Protein AF-A0A926DLJ1-F1 (afdb_monomer)

Radius of gyration: 19.49 Å; Cα contacts (8 Å, |Δi|>4): 473; chains: 1; bounding box: 45×48×68 Å

Nearest PDB structures (foldseek):
  3g3q-assembly1_A  TM=7.202E-01  e=2.668E-13  Saccharomyces cerevisiae
  8i6v-assembly1_D  TM=7.557E-01  e=2.044E-12  Saccharomyces cerevisiae S288C
  3g3u-assembly2_B  TM=6.841E-01  e=5.565E-13  Saccharomyces cerevisiae
  7ytj-assembly1_E  TM=7.335E-01  e=2.562E-12  Saccharomyces cerevisiae
  3g3t-assembly1_A  TM=6.257E-01  e=5.889E-13  Saccharomyces cerevisiae

pLDDT: mean 90.52, std 12.05, range [39.59, 98.12]

InterPro domains:
  IPR018966 VTC domain [PF09359] (7-227)
  IPR033469 CYTH-like domain superfamily [SSF55154] (10-234)
  IPR042267 VTC domain superfamily [G3DSA:3.20.100.30] (2-236)

Mean predicted aligned error: 5.97 Å

Solvent-accessible surface area (backbone atoms only — not comparable to full-atom values): 13745 Å² total; per-residue (Å²): 132,81,88,38,72,52,67,30,40,74,47,31,32,81,31,48,60,70,56,42,54,58,51,49,58,58,45,56,76,68,31,39,62,36,95,72,13,62,91,82,34,70,35,49,37,31,32,38,34,45,27,37,93,85,40,54,46,58,54,50,52,69,72,62,55,59,64,45,60,46,46,34,40,37,35,78,33,71,41,54,56,79,37,76,25,35,49,30,44,41,40,35,48,80,72,40,32,40,39,39,37,27,43,39,35,39,49,58,50,53,50,27,54,70,68,54,52,82,69,82,86,49,95,68,42,44,68,69,49,48,53,54,49,48,51,53,44,71,75,37,74,52,42,82,56,35,29,43,23,30,33,34,35,38,32,29,35,76,86,78,55,50,44,33,43,32,42,35,31,63,40,19,32,35,73,63,83,77,49,60,68,42,80,76,74,53,50,69,68,55,65,76,60,45,32,42,37,38,46,30,22,66,69,79,80,57,66,73,57,54,50,53,32,58,78,68,68,60,59,81,47,93,83,47,78,70,50,50,47,53,52,53,62,73,70,49,78,76,78,75,77,80,75,80,80,86,70,90,132

Sequence (249 aa):
MAIEVFNRYEQKYLLTRETFLKVNEAVKQHMEPDAHSAGDVFYPICNIYYDTEDCALIRASVAKPAYKEKLRLRSYGRAKPDDLVYLEIKKKYRGLVNKRRTAIPLSCAAEFVQTGALPQVLPCMNRQVMGELSYFVRTHTLMPKAFVAYDRIAYFDRETHDLRISFDRNLRARSDRLSLTSADTGTPIIKSDVYVMEVKTRFAAPLWLTDLLADQGLYKQSFSKYGSFYLDALTAPAPAAQTDAKKTA

Organism: NCBI:txid2763657

Secondary structure (DSSP, 8-state):
----EEEEEEEEEEEEHHHHHHHHHHHHHHEEE-TTSGGG--EEEEEEEEE-TT-HHHHHHHT--SEEEEEEEEEESS--TTSEEEEEEEEEETTEEEEEEEEEEHHHHHHHHHH-PPPP--TTS-HHHHHHHHHHHHHS--EEEEEEEEEEEEEEETTTS--EEEEEEEEEEESSS--TTS----EESS-TTEEEEEEEESSPPPHHHHHHHHHTT-------HHHHHHHHHHHSPPPPP--------

Foldseek 3Di:
DDDFKDKWFKFKWKDFLVLCVVVVVLCVVFWAWPPQCPPNDWWKKKKWWKAAPVRVQLVVVLVPDQKGKTWMWMDGAQDDQQDWIKTKMWMHGNRMIIIGIFTDGNVQVVCCLQPLDQDDDDPRGDPVSSVVVSVVSVVGVIDGAKMWMWIKIKTAGPPPSQKIKMKTAPIFMDRPPRDSNDHSDHHGLDDRRMIMIMIIGRDDDDPSVVVSCVVSVIDTDDDDSVNSVVVVVVVDPDPDPPPPPPDDD

Structure (mmCIF, N/CA/C/O backbone):
data_AF-A0A926DLJ1-F1
#
_entry.id   AF-A0A926DLJ1-F1
#
loop_
_atom_site.group_PDB
_atom_site.id
_atom_site.type_symbol
_atom_site.label_atom_id
_atom_site.label_alt_id
_atom_site.label_comp_id
_atom_site.label_asym_id
_atom_site.label_entity_id
_atom_site.label_seq_id
_atom_site.pdbx_PDB_ins_code
_atom_site.Cartn_x
_atom_site.Cartn_y
_atom_site.Cartn_z
_atom_site.occupancy
_atom_site.B_iso_or_equiv
_atom_site.auth_seq_id
_atom_site.auth_comp_id
_atom_site.auth_asym_id
_atom_site.auth_atom_id
_atom_site.pdbx_PDB_model_num
ATOM 1 N N . MET A 1 1 ? 16.287 -0.740 11.249 1.00 44.00 1 MET A N 1
ATOM 2 C CA . MET A 1 1 ? 16.338 -1.340 9.892 1.00 44.00 1 MET A CA 1
ATOM 3 C C . MET A 1 1 ? 14.932 -1.460 9.321 1.00 44.00 1 MET A C 1
ATOM 5 O O . MET A 1 1 ? 14.009 -1.785 10.058 1.00 44.00 1 MET A O 1
ATOM 9 N N . ALA A 1 2 ? 14.741 -1.191 8.029 1.00 61.91 2 ALA A N 1
ATOM 10 C CA . ALA A 1 2 ? 13.443 -1.363 7.381 1.00 61.91 2 ALA A CA 1
ATOM 11 C C . ALA A 1 2 ? 13.086 -2.856 7.283 1.00 61.91 2 ALA A C 1
ATOM 13 O O . ALA A 1 2 ? 13.903 -3.646 6.838 1.00 61.91 2 ALA A O 1
ATOM 14 N N . ILE A 1 3 ? 11.862 -3.255 7.652 1.00 76.06 3 ILE A N 1
ATOM 15 C CA . ILE A 1 3 ? 11.442 -4.660 7.499 1.00 76.06 3 ILE A CA 1
ATOM 16 C C . ILE A 1 3 ? 11.339 -4.991 6.003 1.00 76.06 3 ILE A C 1
ATOM 18 O O . ILE A 1 3 ? 10.562 -4.350 5.277 1.00 76.06 3 ILE A O 1
ATOM 22 N N . GLU A 1 4 ? 12.118 -5.973 5.554 1.00 78.81 4 GLU A N 1
ATOM 23 C CA . GLU A 1 4 ? 12.261 -6.338 4.140 1.00 78.81 4 GLU A CA 1
ATOM 24 C C . GLU A 1 4 ? 11.363 -7.505 3.731 1.00 78.81 4 GLU A C 1
ATOM 26 O O . GLU A 1 4 ? 10.787 -7.461 2.646 1.00 78.81 4 GLU A O 1
ATOM 31 N N . VAL A 1 5 ? 11.168 -8.493 4.614 1.00 81.00 5 VAL A N 1
ATOM 32 C CA . VAL A 1 5 ? 10.361 -9.699 4.366 1.00 81.00 5 VAL A CA 1
ATOM 33 C C . VAL A 1 5 ? 9.402 -9.944 5.529 1.00 81.00 5 VAL A C 1
ATOM 35 O O . VAL A 1 5 ? 9.809 -9.924 6.687 1.00 81.00 5 VAL A O 1
ATOM 38 N N . PHE A 1 6 ? 8.119 -10.175 5.239 1.00 84.38 6 PHE A N 1
ATOM 39 C CA . PHE A 1 6 ? 7.138 -10.559 6.263 1.00 84.38 6 PHE A CA 1
ATOM 40 C C . PHE A 1 6 ? 5.886 -11.223 5.681 1.00 84.38 6 PHE A C 1
ATOM 42 O O . PHE A 1 6 ? 5.503 -10.972 4.535 1.00 84.38 6 PHE A O 1
ATOM 49 N N . ASN A 1 7 ? 5.211 -11.997 6.535 1.00 86.06 7 ASN A N 1
ATOM 50 C CA . ASN A 1 7 ? 3.897 -12.597 6.312 1.00 86.06 7 ASN A CA 1
ATOM 51 C C . ASN A 1 7 ? 2.888 -12.008 7.295 1.00 86.06 7 ASN A C 1
ATOM 53 O O . ASN A 1 7 ? 3.201 -11.878 8.476 1.00 86.06 7 ASN A O 1
ATOM 57 N N . ARG A 1 8 ? 1.702 -11.626 6.815 1.00 90.31 8 ARG A N 1
ATOM 58 C CA . ARG A 1 8 ? 0.635 -11.096 7.675 1.00 90.31 8 ARG A CA 1
ATOM 59 C C . ARG A 1 8 ? -0.742 -11.202 7.042 1.00 90.31 8 ARG A C 1
ATOM 61 O O . ARG A 1 8 ? -0.877 -11.189 5.813 1.00 90.31 8 ARG A O 1
ATOM 68 N N . TYR A 1 9 ? -1.758 -11.216 7.888 1.00 90.50 9 TYR A N 1
ATOM 69 C CA . TYR A 1 9 ? -3.129 -10.945 7.495 1.00 90.50 9 TYR A CA 1
ATOM 70 C C . TYR A 1 9 ? -3.353 -9.433 7.439 1.00 90.50 9 TYR A C 1
ATOM 72 O O . TYR A 1 9 ? -2.747 -8.658 8.175 1.00 90.50 9 TYR A O 1
ATOM 80 N N . GLU A 1 10 ? -4.180 -8.997 6.491 1.00 92.06 10 GLU A N 1
ATOM 81 C CA . GLU A 1 10 ? -4.497 -7.585 6.272 1.00 92.06 10 GLU A CA 1
ATOM 82 C C . GLU A 1 10 ? -6.012 -7.450 6.143 1.00 92.06 10 GLU A C 1
ATOM 84 O O . GLU A 1 10 ? -6.621 -7.980 5.203 1.00 92.06 10 GLU A O 1
ATOM 89 N N . GLN A 1 11 ? -6.606 -6.736 7.090 1.00 93.94 11 GLN A N 1
ATOM 90 C CA . GLN A 1 11 ? -8.013 -6.368 7.101 1.00 93.94 11 GLN A CA 1
ATOM 91 C C . GLN A 1 11 ? -8.131 -4.872 6.824 1.00 93.94 11 GLN A C 1
ATOM 93 O O . GLN A 1 11 ? -7.259 -4.091 7.209 1.00 93.94 11 GLN A O 1
ATOM 98 N N . LYS A 1 12 ? -9.180 -4.483 6.099 1.00 95.88 12 LYS A N 1
ATOM 99 C CA . LYS A 1 12 ? -9.428 -3.086 5.755 1.00 95.88 12 LYS A CA 1
ATOM 100 C C . LYS A 1 12 ? -10.821 -2.674 6.168 1.00 95.88 12 LYS A C 1
ATOM 102 O O . LYS A 1 12 ? -11.743 -3.478 6.064 1.00 95.88 12 LYS A O 1
ATOM 107 N N . TYR A 1 13 ? -10.933 -1.415 6.550 1.00 97.06 13 TYR A N 1
ATOM 108 C CA . TYR A 1 13 ? -12.161 -0.779 6.991 1.00 97.06 13 TYR A CA 1
ATOM 109 C C . TYR A 1 13 ? -12.209 0.619 6.374 1.00 97.06 13 TYR A C 1
ATOM 111 O O . TYR A 1 13 ? -11.164 1.261 6.223 1.00 97.06 13 TYR A O 1
ATOM 119 N N . LEU A 1 14 ? -13.400 1.067 5.988 1.00 95.81 14 LEU A N 1
ATOM 120 C CA . LEU A 1 14 ? -13.637 2.448 5.579 1.00 95.81 14 LEU A CA 1
ATOM 121 C C . LEU A 1 14 ? -14.267 3.190 6.751 1.00 95.81 14 LEU A C 1
ATOM 123 O O .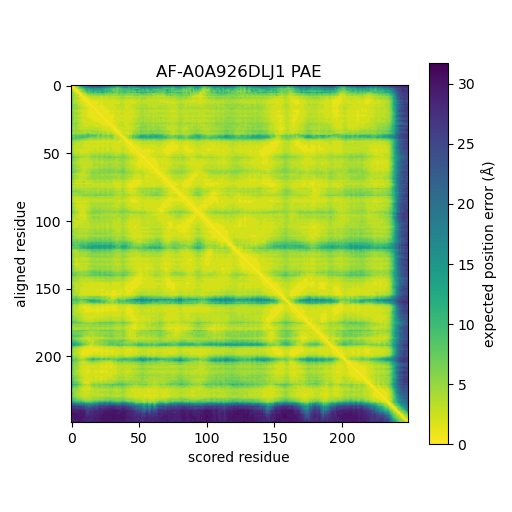 LEU A 1 14 ? -15.197 2.682 7.370 1.00 95.81 14 LEU A O 1
ATOM 127 N N . LEU A 1 15 ? -13.716 4.353 7.076 1.00 96.69 15 LEU A N 1
ATOM 128 C CA . LEU A 1 15 ? -14.126 5.160 8.216 1.00 96.69 15 LEU A CA 1
ATOM 129 C C . LEU A 1 15 ? -14.526 6.545 7.722 1.00 96.69 15 LEU A C 1
ATOM 131 O O . LEU A 1 15 ? -13.894 7.089 6.816 1.00 96.69 15 LEU A O 1
ATOM 135 N N . THR A 1 16 ? -15.532 7.137 8.359 1.00 96.00 16 THR A N 1
ATOM 136 C CA . THR A 1 16 ? -15.745 8.584 8.283 1.00 96.00 16 THR A CA 1
ATOM 137 C C . THR A 1 16 ? -14.675 9.297 9.107 1.00 96.00 16 THR A C 1
ATOM 139 O O . THR A 1 16 ? -14.001 8.689 9.947 1.00 96.00 16 THR A O 1
ATOM 142 N N . ARG A 1 17 ? -14.539 10.611 8.917 1.00 95.25 17 ARG A N 1
ATOM 143 C CA . ARG A 1 17 ? -13.667 11.437 9.761 1.00 95.25 17 ARG A CA 1
ATOM 144 C C . ARG A 1 17 ? -13.997 11.309 11.253 1.00 95.25 17 ARG A C 1
ATOM 146 O O . ARG A 1 17 ? -13.077 11.236 12.060 1.00 95.25 17 ARG A O 1
ATOM 153 N N . GLU A 1 18 ? -15.277 11.273 11.619 1.00 95.94 18 GLU A N 1
ATOM 154 C CA . GLU A 1 18 ? -15.699 11.161 13.021 1.00 95.94 18 GLU A CA 1
ATOM 155 C C . GLU A 1 18 ? -15.266 9.822 13.631 1.00 95.94 18 GLU A C 1
ATOM 157 O O . GLU A 1 18 ? -14.633 9.800 14.687 1.00 95.94 18 GLU A O 1
ATOM 162 N N . THR A 1 19 ? -15.535 8.709 12.940 1.00 97.00 19 THR A N 1
ATOM 163 C CA . THR A 1 19 ? -15.114 7.379 13.397 1.00 97.00 19 THR A CA 1
ATOM 164 C C . THR A 1 19 ? -13.593 7.268 13.451 1.00 97.00 19 THR A C 1
ATOM 166 O O . THR A 1 19 ? -13.059 6.689 14.391 1.00 97.00 19 THR A O 1
ATOM 169 N N . PHE A 1 20 ? -12.875 7.859 12.487 1.00 96.81 20 PHE A N 1
ATOM 170 C CA . PHE A 1 20 ? -11.414 7.925 12.526 1.00 96.81 20 PHE A CA 1
ATOM 171 C C . PHE A 1 20 ? -10.914 8.585 13.811 1.00 96.81 20 PHE A C 1
ATOM 173 O O . PHE A 1 20 ? -10.044 8.013 14.454 1.00 96.81 20 PHE A O 1
ATOM 180 N N . LEU A 1 21 ? -11.460 9.740 14.209 1.00 96.00 21 LEU A N 1
ATOM 181 C CA . LEU A 1 21 ? -11.015 10.430 15.423 1.00 96.00 21 LEU A CA 1
ATOM 182 C C . LEU A 1 21 ? -11.192 9.547 16.667 1.00 96.00 21 LEU A C 1
ATOM 184 O O . LEU A 1 21 ? -10.242 9.382 17.426 1.00 96.00 21 LEU A O 1
ATOM 188 N N . LYS A 1 22 ? -12.362 8.912 16.826 1.00 96.81 22 LYS A N 1
ATOM 189 C CA . LYS A 1 22 ? -12.647 8.011 17.958 1.00 96.81 22 LYS A CA 1
ATOM 190 C C . LYS A 1 22 ? -11.696 6.812 17.993 1.00 96.81 22 LYS A C 1
ATOM 192 O O . LYS A 1 22 ? -11.083 6.530 19.019 1.00 96.81 22 LYS A O 1
ATOM 197 N N . VAL A 1 23 ? -11.537 6.130 16.858 1.00 97.38 23 VAL A N 1
ATOM 198 C CA . VAL A 1 23 ? -10.660 4.954 16.746 1.00 97.38 23 VAL A CA 1
ATOM 199 C C . VAL A 1 23 ? -9.198 5.340 16.953 1.00 97.38 23 VAL A C 1
ATOM 201 O O . VAL A 1 23 ? -8.466 4.611 17.612 1.00 97.38 23 VAL A O 1
ATOM 204 N N . ASN A 1 24 ? -8.756 6.473 16.407 1.00 96.56 24 ASN A N 1
ATOM 205 C CA . ASN A 1 24 ? -7.370 6.912 16.505 1.00 96.56 24 ASN A CA 1
ATOM 206 C C . ASN A 1 24 ? -6.978 7.227 17.952 1.00 96.56 24 ASN A C 1
ATOM 208 O O . ASN A 1 24 ? -5.899 6.831 18.378 1.00 96.56 24 ASN A O 1
ATOM 212 N N . GLU A 1 25 ? -7.858 7.872 18.721 1.00 95.81 25 GLU A N 1
ATOM 213 C CA . GLU A 1 25 ? -7.616 8.120 20.147 1.00 95.81 25 GLU A CA 1
ATOM 214 C C . GLU A 1 25 ? -7.479 6.814 20.943 1.00 95.81 25 GLU A C 1
ATOM 216 O O . GLU A 1 25 ? -6.532 6.672 21.714 1.00 95.81 25 GLU A O 1
ATOM 221 N N . ALA A 1 26 ? -8.328 5.812 20.690 1.00 95.81 26 ALA A N 1
ATOM 222 C CA . ALA A 1 26 ? -8.180 4.493 21.312 1.00 95.81 26 ALA A CA 1
ATOM 223 C C . ALA A 1 26 ? -6.879 3.785 20.882 1.00 95.81 26 ALA A C 1
ATOM 225 O O . ALA A 1 26 ? -6.156 3.232 21.708 1.00 95.81 26 ALA A O 1
ATOM 226 N N . VAL A 1 27 ? -6.520 3.849 19.594 1.00 95.50 27 VAL A N 1
ATOM 227 C CA . VAL A 1 27 ? -5.274 3.260 19.075 1.00 95.50 27 VAL A CA 1
ATOM 228 C C . VAL A 1 27 ? -4.041 3.854 19.760 1.00 95.50 27 VAL A C 1
ATOM 230 O O . VAL A 1 27 ? -3.138 3.101 20.122 1.00 95.50 27 VAL A O 1
ATOM 233 N N . LYS A 1 28 ? -4.005 5.169 20.005 1.00 94.00 28 LYS A N 1
ATOM 234 C CA . LYS A 1 28 ? -2.883 5.831 20.696 1.00 94.00 28 LYS A CA 1
ATOM 235 C C . LYS A 1 28 ? -2.685 5.361 22.136 1.00 94.00 28 LYS A C 1
ATOM 237 O O . LYS A 1 28 ? -1.563 5.403 22.637 1.00 94.00 28 LYS A O 1
ATOM 242 N N . GLN A 1 29 ? -3.742 4.904 22.806 1.00 93.75 29 GLN A N 1
ATOM 243 C CA . GLN A 1 29 ? -3.638 4.390 24.175 1.00 93.75 29 GLN A CA 1
ATOM 244 C C . GLN A 1 29 ? -2.849 3.074 24.222 1.00 93.75 29 GLN A C 1
ATOM 246 O O . GLN A 1 29 ? -2.086 2.853 25.163 1.00 93.75 29 GLN A O 1
ATOM 251 N N . HIS A 1 30 ? -2.970 2.249 23.179 1.00 92.69 30 HIS A N 1
ATOM 252 C CA . HIS A 1 30 ? -2.362 0.917 23.111 1.00 92.69 30 HIS A CA 1
ATOM 253 C C . HIS A 1 30 ? -1.088 0.845 22.260 1.00 92.69 30 HIS A C 1
ATOM 255 O O . HIS A 1 30 ? -0.270 -0.048 22.454 1.00 92.69 30 HIS A O 1
ATOM 261 N N . MET A 1 31 ? -0.913 1.755 21.303 1.00 94.50 31 MET A N 1
ATOM 262 C CA . MET A 1 31 ? 0.119 1.666 20.268 1.00 94.50 31 MET A CA 1
ATOM 263 C C . MET A 1 31 ? 1.026 2.903 20.267 1.00 94.50 31 MET A C 1
ATOM 265 O O . MET A 1 31 ? 0.755 3.897 20.941 1.00 94.50 31 MET A O 1
ATOM 269 N N . GLU A 1 32 ? 2.125 2.839 19.521 1.00 94.31 32 GLU A N 1
ATOM 270 C CA . GLU A 1 32 ? 3.054 3.952 19.300 1.00 94.31 32 GLU A CA 1
ATOM 271 C C . GLU A 1 32 ? 3.132 4.334 17.814 1.00 94.31 32 GLU A C 1
ATOM 273 O O . GLU A 1 32 ? 2.985 3.464 16.948 1.00 94.31 32 GLU A O 1
ATOM 278 N N . PRO A 1 33 ? 3.315 5.623 17.476 1.00 94.50 33 PRO A N 1
ATOM 279 C CA . PRO A 1 33 ? 3.428 6.060 16.088 1.00 94.50 33 PRO A CA 1
ATOM 280 C C . PRO A 1 33 ? 4.688 5.498 15.419 1.00 94.50 33 PRO A C 1
ATOM 282 O O . PRO A 1 33 ? 5.733 5.342 16.045 1.00 94.50 33 PRO A O 1
ATOM 285 N N . ASP A 1 34 ? 4.620 5.232 14.112 1.00 92.25 34 ASP A N 1
ATOM 286 C CA . ASP A 1 34 ? 5.820 4.895 13.349 1.00 92.25 34 ASP A CA 1
ATOM 287 C C . ASP A 1 34 ? 6.769 6.090 13.201 1.00 92.25 34 ASP A C 1
ATOM 289 O O . ASP A 1 34 ? 6.396 7.242 13.412 1.00 92.25 34 ASP A O 1
ATOM 293 N N . ALA A 1 35 ? 8.006 5.819 12.776 1.00 90.12 35 ALA A N 1
ATOM 294 C CA . ALA A 1 35 ? 9.046 6.839 12.634 1.00 90.12 35 ALA A CA 1
ATOM 295 C C . ALA A 1 35 ? 8.661 8.031 11.730 1.00 90.12 35 ALA A C 1
ATOM 297 O O . ALA A 1 35 ? 9.265 9.092 11.839 1.00 90.12 35 ALA A O 1
ATOM 298 N N . HIS A 1 36 ? 7.678 7.871 10.836 1.00 90.00 36 HIS A N 1
ATOM 299 C CA . HIS A 1 36 ? 7.188 8.946 9.966 1.00 90.00 36 HIS A CA 1
ATOM 300 C C . HIS A 1 36 ? 5.928 9.636 10.512 1.00 90.00 36 HIS A C 1
ATOM 302 O O . HIS A 1 36 ? 5.539 10.676 9.994 1.00 90.00 36 HIS A O 1
ATOM 308 N N . SER A 1 37 ? 5.304 9.060 11.540 1.00 90.38 37 SER A N 1
ATOM 309 C CA . SER A 1 37 ? 4.085 9.539 12.201 1.00 90.38 37 SER A CA 1
ATOM 310 C C . SER A 1 37 ? 4.379 10.284 13.506 1.00 90.38 37 SER A C 1
ATOM 312 O O . SER A 1 37 ? 3.476 10.467 14.323 1.00 90.38 37 SER A O 1
ATOM 314 N N . ALA A 1 38 ? 5.635 10.678 13.744 1.00 83.44 38 ALA A N 1
ATOM 315 C CA . ALA A 1 38 ? 6.013 11.402 14.951 1.00 83.44 38 ALA A CA 1
ATOM 316 C C . ALA A 1 38 ? 5.163 12.678 15.102 1.00 83.44 38 ALA A C 1
ATOM 318 O O . ALA A 1 38 ? 4.981 13.430 14.144 1.00 83.44 38 ALA A O 1
ATOM 319 N N . GLY A 1 39 ? 4.614 12.897 16.301 1.00 84.31 39 GLY A N 1
ATOM 320 C CA . GLY A 1 39 ? 3.713 14.022 16.574 1.00 84.31 39 GLY A CA 1
ATOM 321 C C . GLY A 1 39 ? 2.318 13.896 15.950 1.00 84.31 39 GLY A C 1
ATOM 322 O O . GLY A 1 39 ? 1.677 14.912 15.706 1.00 84.31 39 GLY A O 1
ATOM 323 N N . ASP A 1 40 ? 1.858 12.674 15.659 1.00 85.56 40 ASP A N 1
ATOM 324 C CA . ASP A 1 40 ? 0.556 12.390 15.036 1.00 85.56 40 ASP A CA 1
ATOM 325 C C . ASP A 1 40 ? 0.354 13.051 13.657 1.00 85.56 40 ASP A C 1
ATOM 327 O O . ASP A 1 40 ? -0.759 13.399 13.245 1.00 85.56 40 ASP A O 1
ATOM 331 N N . VAL A 1 41 ? 1.446 13.215 12.909 1.00 92.88 41 VAL A N 1
ATOM 332 C CA . VAL A 1 41 ? 1.432 13.863 11.596 1.00 92.88 41 VAL A CA 1
ATOM 333 C C . VAL A 1 41 ? 1.217 12.838 10.483 1.00 92.88 41 VAL A C 1
ATOM 335 O O . VAL A 1 41 ? 1.846 11.782 10.432 1.00 92.88 41 VAL A O 1
ATOM 338 N N . PHE A 1 42 ? 0.334 13.176 9.543 1.00 96.31 42 PHE A N 1
ATOM 339 C CA . PHE A 1 42 ? 0.190 12.423 8.302 1.00 96.31 42 PHE A CA 1
ATOM 340 C C . PHE A 1 42 ? 1.367 12.705 7.366 1.00 96.31 42 PHE A C 1
ATOM 342 O O . PHE A 1 42 ? 1.663 13.863 7.075 1.00 96.31 42 PHE A O 1
ATOM 349 N N . TYR A 1 43 ? 1.968 11.656 6.813 1.00 96.56 43 TYR A N 1
ATOM 350 C CA . TYR A 1 43 ? 3.055 11.755 5.843 1.00 96.56 43 TYR A CA 1
ATOM 351 C C . TYR A 1 43 ? 2.633 11.231 4.461 1.00 96.56 43 TYR A C 1
ATOM 353 O O . TYR A 1 43 ? 1.857 10.273 4.362 1.00 96.56 43 TYR A O 1
ATOM 361 N N . PRO A 1 44 ? 3.141 11.822 3.368 1.00 96.69 44 PRO A N 1
ATOM 362 C CA . PRO A 1 44 ? 2.797 11.387 2.024 1.00 96.69 44 PRO A CA 1
ATOM 363 C C . PRO A 1 44 ? 3.456 10.046 1.686 1.00 96.69 44 PRO A C 1
ATOM 365 O O . PRO A 1 44 ? 4.639 9.809 1.940 1.00 96.69 44 PRO A O 1
ATOM 368 N N . ILE A 1 45 ? 2.697 9.168 1.041 1.00 97.69 45 ILE A N 1
ATOM 369 C CA . ILE A 1 45 ? 3.197 7.951 0.410 1.00 97.69 45 ILE A CA 1
ATOM 370 C C . ILE A 1 45 ? 2.895 8.026 -1.079 1.00 97.69 45 ILE A C 1
ATOM 372 O O . ILE A 1 45 ? 1.732 8.079 -1.469 1.00 97.69 45 ILE A O 1
ATOM 376 N N . CYS A 1 46 ? 3.932 7.919 -1.906 1.00 98.12 46 CYS A N 1
ATOM 377 C CA . CYS A 1 46 ? 3.813 7.889 -3.359 1.00 98.12 46 CYS A CA 1
ATOM 378 C C . CYS A 1 46 ? 4.158 6.491 -3.866 1.00 98.12 46 CYS A C 1
ATOM 380 O O . CYS A 1 46 ? 5.107 5.858 -3.397 1.00 98.12 46 CYS A O 1
ATOM 382 N N . ASN A 1 47 ? 3.371 5.972 -4.806 1.00 98.06 47 ASN A N 1
ATOM 383 C CA . ASN A 1 47 ? 3.609 4.658 -5.386 1.00 98.06 47 ASN A CA 1
ATOM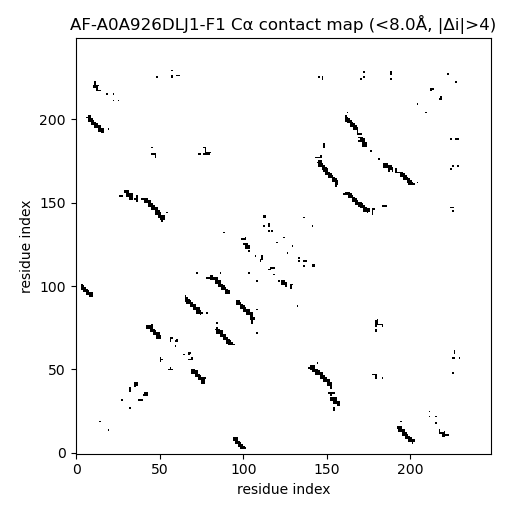 384 C C . ASN A 1 47 ? 3.445 4.697 -6.901 1.00 98.06 47 ASN A C 1
ATOM 386 O O . ASN A 1 47 ? 2.475 5.268 -7.387 1.00 98.06 47 ASN A O 1
ATOM 390 N N . ILE A 1 48 ? 4.312 3.982 -7.611 1.00 97.88 48 ILE A N 1
ATOM 391 C CA . ILE A 1 48 ? 4.111 3.585 -9.005 1.00 97.88 48 ILE A CA 1
ATOM 392 C C . ILE A 1 48 ? 3.804 2.092 -9.015 1.00 97.88 48 ILE A C 1
ATOM 394 O O . ILE A 1 48 ? 4.583 1.292 -8.493 1.00 97.88 48 ILE A O 1
ATOM 398 N N . TYR A 1 49 ? 2.663 1.719 -9.584 1.00 97.62 49 TYR A N 1
ATOM 399 C CA . TYR A 1 49 ? 2.336 0.332 -9.893 1.00 97.62 49 TYR A CA 1
ATOM 400 C C . TYR A 1 49 ? 2.775 0.018 -11.317 1.00 97.62 49 TYR A C 1
ATOM 402 O O . TYR A 1 49 ? 2.441 0.752 -12.251 1.00 97.62 49 TYR A O 1
ATOM 410 N N . TYR A 1 50 ? 3.506 -1.085 -11.447 1.00 97.19 50 TYR A N 1
ATOM 411 C CA . TYR A 1 50 ? 3.884 -1.645 -12.735 1.00 97.19 50 TYR A CA 1
ATOM 412 C C . TYR A 1 50 ? 2.914 -2.757 -13.104 1.00 97.19 50 TYR A C 1
ATOM 414 O O . TYR A 1 50 ? 2.492 -3.538 -12.245 1.00 97.19 50 TYR A O 1
ATOM 422 N N . ASP A 1 51 ? 2.573 -2.807 -14.379 1.00 96.50 51 ASP A N 1
ATOM 423 C CA . ASP A 1 51 ? 1.691 -3.809 -14.960 1.00 96.50 51 ASP A CA 1
ATOM 424 C C . ASP A 1 51 ? 2.138 -4.111 -16.391 1.00 96.50 51 ASP A C 1
ATOM 426 O O . ASP A 1 51 ? 3.024 -3.440 -16.928 1.00 96.50 51 ASP A O 1
ATOM 430 N N . THR A 1 52 ? 1.516 -5.110 -17.005 1.00 95.56 52 THR A N 1
ATOM 431 C CA . THR A 1 52 ? 1.679 -5.367 -18.438 1.00 95.56 52 THR A CA 1
ATOM 432 C C . THR A 1 52 ? 0.897 -4.350 -19.263 1.00 95.56 52 THR A C 1
ATOM 434 O O . THR A 1 52 ? 0.026 -3.636 -18.751 1.00 95.56 52 THR A O 1
ATOM 437 N N . GLU A 1 53 ? 1.195 -4.273 -20.560 1.00 94.62 53 GLU A N 1
ATOM 438 C CA . GLU A 1 53 ? 0.513 -3.365 -21.485 1.00 94.62 53 GLU A CA 1
ATOM 439 C C . GLU A 1 53 ? -1.015 -3.509 -21.428 1.00 94.62 53 GLU A C 1
ATOM 441 O O . GLU A 1 53 ? -1.725 -2.505 -21.342 1.00 94.62 53 GLU A O 1
ATOM 446 N N . ASP A 1 54 ? -1.494 -4.748 -21.363 1.00 94.38 54 ASP A N 1
ATOM 447 C CA . ASP A 1 54 ? -2.902 -5.130 -21.306 1.00 94.38 54 ASP A CA 1
ATOM 448 C C . ASP A 1 54 ? -3.483 -5.179 -19.878 1.00 94.38 54 ASP A C 1
ATOM 450 O O . ASP A 1 54 ? -4.598 -5.668 -19.678 1.00 94.38 54 ASP A O 1
ATOM 454 N N . CYS A 1 55 ? -2.763 -4.666 -18.871 1.00 95.50 55 CYS A N 1
ATOM 455 C CA . CYS A 1 55 ? -3.211 -4.604 -17.475 1.00 95.50 55 CYS A CA 1
ATOM 456 C C . CYS A 1 55 ? -3.526 -5.993 -16.872 1.00 95.50 55 CYS A C 1
ATOM 458 O O . CYS A 1 55 ? -4.468 -6.152 -16.084 1.00 95.50 55 CYS A O 1
ATOM 460 N N . ALA A 1 56 ? -2.771 -7.031 -17.245 1.00 95.38 56 ALA A N 1
ATOM 461 C CA . ALA A 1 56 ? -3.027 -8.406 -16.824 1.00 95.38 56 ALA A CA 1
ATOM 462 C C . ALA A 1 56 ? -2.971 -8.587 -15.299 1.00 95.38 56 ALA A C 1
ATOM 464 O O . ALA A 1 56 ? -3.845 -9.256 -14.737 1.00 95.38 56 ALA A O 1
ATOM 465 N N . LEU A 1 57 ? -2.013 -7.961 -14.603 1.00 95.88 57 LEU A N 1
ATOM 466 C CA . LEU A 1 57 ? -1.842 -8.143 -13.159 1.00 95.88 57 LEU A CA 1
ATOM 467 C C . LEU A 1 57 ? -2.996 -7.517 -12.377 1.00 95.88 57 LEU A C 1
ATOM 469 O O . LEU A 1 57 ? -3.498 -8.119 -11.418 1.00 95.88 57 LEU A O 1
ATOM 473 N N . ILE A 1 58 ? -3.448 -6.317 -12.754 1.00 95.94 58 ILE A N 1
ATOM 474 C CA . ILE A 1 58 ? -4.581 -5.681 -12.078 1.00 95.94 58 ILE A CA 1
ATOM 475 C C . ILE A 1 58 ? -5.904 -6.381 -12.376 1.00 95.94 58 ILE A C 1
ATOM 477 O O . ILE A 1 58 ? -6.651 -6.623 -11.423 1.00 95.94 58 ILE A O 1
ATOM 481 N N . ARG A 1 59 ? -6.154 -6.804 -13.625 1.00 95.19 59 ARG A N 1
ATOM 482 C CA . ARG A 1 59 ? -7.341 -7.601 -13.988 1.00 95.19 59 ARG A CA 1
ATOM 483 C C . ARG A 1 59 ? -7.399 -8.892 -13.180 1.00 95.19 59 ARG A C 1
ATOM 485 O O . ARG A 1 59 ? -8.386 -9.137 -12.483 1.00 95.19 59 ARG A O 1
ATOM 492 N N . ALA A 1 60 ? -6.301 -9.651 -13.162 1.00 94.19 60 ALA A N 1
ATOM 493 C CA . ALA A 1 60 ? -6.180 -10.837 -12.323 1.00 94.19 60 ALA A CA 1
ATOM 494 C C . ALA A 1 60 ? -6.413 -10.485 -10.848 1.00 94.19 60 ALA A C 1
ATOM 496 O O . ALA A 1 60 ? -7.141 -11.169 -10.138 1.00 94.19 60 ALA A O 1
ATOM 497 N N . SER A 1 61 ? -5.868 -9.370 -10.357 1.00 93.62 61 SER A N 1
ATOM 498 C CA . SER A 1 61 ? -6.042 -8.979 -8.959 1.00 93.62 61 SER A CA 1
ATOM 499 C C . SER A 1 61 ? -7.491 -8.687 -8.562 1.00 93.62 61 SER A C 1
ATOM 501 O O . SER A 1 61 ? -7.880 -9.015 -7.428 1.00 93.62 61 SER A O 1
ATOM 503 N N . VAL A 1 62 ? -8.249 -8.051 -9.459 1.00 93.56 62 VAL A N 1
ATOM 504 C CA . VAL A 1 62 ? -9.663 -7.688 -9.292 1.00 93.56 62 VAL A CA 1
ATOM 505 C C . VAL A 1 62 ? -10.565 -8.921 -9.367 1.00 93.56 62 VAL A C 1
ATOM 507 O O . VAL A 1 62 ? -11.506 -9.003 -8.583 1.00 93.56 62 VAL A O 1
ATOM 510 N N . ALA A 1 63 ? -10.209 -9.926 -10.175 1.00 93.56 63 ALA A N 1
ATOM 511 C CA . ALA A 1 63 ? -10.892 -11.224 -10.228 1.00 93.56 63 ALA A CA 1
ATOM 512 C C . ALA A 1 63 ? -10.756 -12.061 -8.933 1.00 93.56 63 ALA A C 1
ATOM 514 O O . ALA A 1 63 ? -11.408 -13.087 -8.778 1.00 93.56 63 ALA A O 1
ATOM 515 N N . LYS A 1 64 ? -9.927 -11.618 -7.974 1.00 91.88 64 LYS A N 1
ATOM 516 C CA . LYS A 1 64 ? -9.719 -12.249 -6.652 1.00 91.88 64 LYS A CA 1
ATOM 517 C C . LYS A 1 64 ? -9.341 -13.755 -6.704 1.00 91.88 64 LYS A C 1
ATOM 519 O O . LYS A 1 64 ? -9.873 -14.522 -5.902 1.00 91.88 64 LYS A O 1
ATOM 524 N N . PRO A 1 65 ? -8.363 -14.178 -7.529 1.00 94.81 65 PRO A N 1
ATOM 525 C CA . PRO A 1 65 ? -7.846 -15.544 -7.514 1.00 94.81 65 PRO A CA 1
ATOM 526 C C . PRO A 1 65 ? -7.182 -15.881 -6.173 1.00 94.81 65 PRO A C 1
ATOM 528 O O . PRO A 1 65 ? -6.819 -14.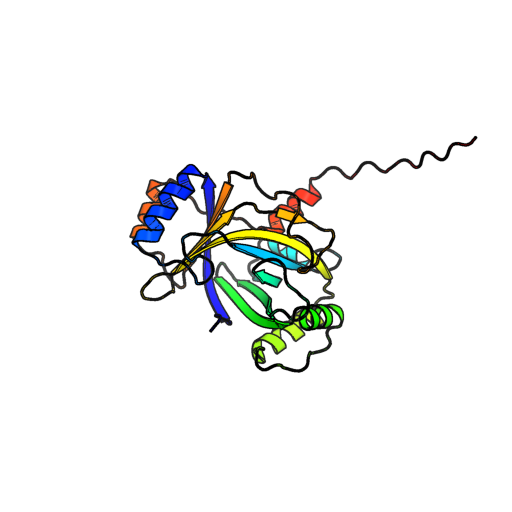994 -5.387 1.00 94.81 65 PRO A O 1
ATOM 531 N N . ALA A 1 66 ? -6.972 -17.180 -5.940 1.00 94.50 66 ALA A N 1
ATOM 532 C CA . ALA A 1 66 ? -6.294 -17.680 -4.747 1.00 94.50 66 ALA A CA 1
ATOM 533 C C . ALA A 1 66 ? -4.875 -17.112 -4.605 1.00 94.50 66 ALA A C 1
ATOM 535 O O . ALA A 1 66 ? -4.490 -16.758 -3.491 1.00 94.50 66 ALA A O 1
ATOM 536 N N . TYR A 1 67 ? -4.139 -17.000 -5.717 1.00 95.00 67 TYR A N 1
ATOM 537 C CA . TYR A 1 67 ? -2.813 -16.392 -5.802 1.00 95.00 67 TYR A CA 1
ATOM 538 C C . TYR A 1 67 ? -2.843 -15.127 -6.656 1.00 95.00 67 TYR A C 1
ATOM 540 O O . TYR A 1 67 ? -3.418 -15.120 -7.740 1.00 95.00 67 TYR A O 1
ATOM 548 N N . LYS A 1 68 ? -2.189 -14.065 -6.185 1.00 94.44 68 LYS A N 1
ATOM 549 C CA . LYS A 1 68 ? -1.937 -12.857 -6.974 1.00 94.44 68 LYS A CA 1
ATOM 550 C C . LYS A 1 68 ? -0.711 -12.116 -6.489 1.00 94.44 68 LYS A C 1
ATOM 552 O O . LYS A 1 68 ? -0.407 -12.122 -5.295 1.00 94.44 68 LYS A O 1
ATOM 557 N N . GLU A 1 69 ? -0.085 -11.386 -7.393 1.00 94.88 69 GLU A N 1
ATOM 558 C CA . GLU A 1 69 ? 1.102 -10.594 -7.110 1.00 94.88 69 GLU A CA 1
ATOM 559 C C . GLU A 1 69 ? 1.057 -9.225 -7.784 1.00 94.88 69 GLU A C 1
ATOM 561 O O . GLU A 1 69 ? 0.251 -8.988 -8.681 1.00 94.88 69 GLU A O 1
ATOM 566 N N . LYS A 1 70 ? 1.848 -8.285 -7.264 1.00 95.19 70 LYS A N 1
ATOM 567 C CA . LYS A 1 70 ? 1.985 -6.924 -7.792 1.00 95.19 70 LYS A CA 1
ATOM 568 C C . LYS A 1 70 ? 3.408 -6.437 -7.582 1.00 95.19 70 LYS A C 1
ATOM 570 O O . LYS A 1 70 ? 3.947 -6.637 -6.487 1.00 95.19 70 LYS A O 1
ATOM 575 N N . LEU A 1 71 ? 3.936 -5.722 -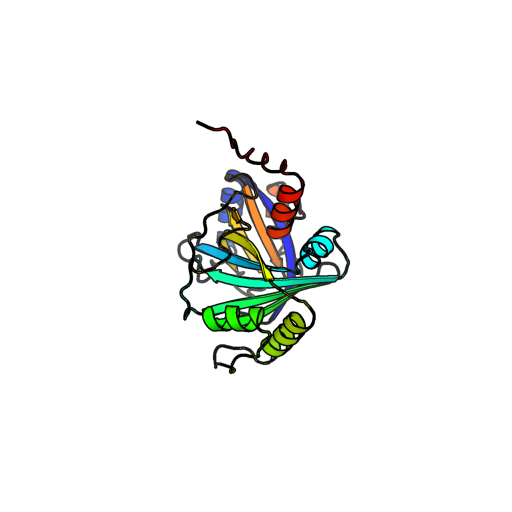8.569 1.00 97.06 71 LEU A N 1
ATOM 576 C CA . LEU A 1 71 ? 5.160 -4.942 -8.440 1.00 97.06 71 LEU A CA 1
ATOM 577 C C . LEU A 1 71 ? 4.821 -3.474 -8.180 1.00 97.06 71 LEU A C 1
ATOM 579 O O . LEU A 1 71 ? 3.898 -2.907 -8.773 1.00 97.06 71 LEU A O 1
ATOM 583 N N . ARG A 1 72 ? 5.564 -2.858 -7.264 1.00 96.69 72 ARG A N 1
ATOM 584 C CA . ARG A 1 72 ? 5.372 -1.460 -6.900 1.00 96.69 72 ARG A CA 1
ATOM 585 C C . ARG A 1 72 ? 6.683 -0.801 -6.518 1.00 96.69 72 ARG A C 1
ATOM 587 O O . ARG A 1 72 ? 7.405 -1.331 -5.682 1.00 96.69 72 ARG A O 1
ATOM 594 N N . LEU A 1 73 ? 6.914 0.398 -7.032 1.00 97.75 73 LEU A N 1
ATOM 595 C CA . LEU A 1 73 ? 7.946 1.301 -6.534 1.00 97.75 73 LEU A CA 1
ATOM 596 C C . LEU A 1 73 ? 7.309 2.318 -5.590 1.00 97.75 73 LEU A C 1
ATOM 598 O O . LEU A 1 73 ? 6.232 2.839 -5.879 1.00 97.75 73 LEU A O 1
ATOM 602 N N . ARG A 1 74 ? 7.935 2.572 -4.445 1.00 97.75 74 ARG A N 1
ATOM 603 C CA . ARG A 1 74 ? 7.385 3.409 -3.377 1.00 97.75 74 ARG A CA 1
ATOM 604 C C . ARG A 1 74 ? 8.412 4.401 -2.851 1.00 97.75 74 ARG A C 1
ATOM 606 O O . ARG A 1 74 ? 9.505 3.993 -2.476 1.00 97.75 74 ARG A O 1
ATOM 613 N N . SER A 1 75 ? 7.988 5.646 -2.669 1.00 97.62 75 SER A N 1
ATOM 614 C CA . SER A 1 75 ? 8.709 6.675 -1.915 1.00 97.62 75 SER A CA 1
ATOM 615 C C . SER A 1 75 ? 7.852 7.244 -0.780 1.00 97.62 75 SER A C 1
ATOM 617 O O . SER A 1 75 ? 6.625 7.091 -0.751 1.00 97.62 75 SER A O 1
ATOM 619 N N . TYR A 1 76 ? 8.522 7.887 0.173 1.00 95.25 76 TYR A N 1
ATOM 620 C CA . TYR A 1 76 ? 7.903 8.674 1.236 1.00 95.25 76 TYR A CA 1
ATOM 621 C C . TYR A 1 76 ? 7.939 10.136 0.790 1.00 95.25 76 TYR A C 1
ATOM 623 O O . TYR A 1 76 ? 8.960 10.801 0.913 1.00 95.25 76 TYR A O 1
ATOM 631 N N . GLY A 1 77 ? 6.849 10.594 0.177 1.00 94.81 77 GLY A N 1
ATOM 632 C CA . GLY A 1 77 ? 6.791 11.876 -0.521 1.00 94.81 77 GLY A CA 1
ATOM 633 C C . GLY A 1 77 ? 7.484 11.883 -1.883 1.00 94.81 77 GLY A C 1
ATOM 634 O O . GLY A 1 77 ? 7.749 10.839 -2.490 1.00 94.81 77 GLY A O 1
ATOM 635 N N . ARG A 1 78 ? 7.725 13.096 -2.386 1.00 95.50 78 ARG A N 1
ATOM 636 C CA . ARG A 1 78 ? 8.428 13.347 -3.647 1.00 95.50 78 ARG A CA 1
ATOM 637 C C . ARG A 1 78 ? 9.901 12.966 -3.495 1.00 95.50 78 ARG A C 1
ATOM 639 O O . ARG A 1 78 ? 10.543 13.414 -2.553 1.00 95.50 78 ARG A O 1
ATOM 646 N N . ALA A 1 79 ? 10.414 12.176 -4.431 1.00 96.38 79 ALA A N 1
ATOM 647 C CA . ALA A 1 79 ? 11.789 11.685 -4.415 1.00 96.38 79 ALA A CA 1
ATOM 648 C C . ALA A 1 79 ? 12.644 12.351 -5.503 1.00 96.38 79 ALA A C 1
ATOM 650 O O . ALA A 1 79 ? 12.141 12.733 -6.563 1.00 96.38 79 ALA A O 1
ATOM 651 N N . LYS A 1 80 ? 13.942 12.474 -5.245 1.00 96.50 80 LYS A N 1
ATOM 652 C CA . LYS A 1 80 ? 14.987 12.822 -6.213 1.00 96.50 80 LYS A CA 1
ATOM 653 C C . LYS A 1 80 ? 15.620 11.545 -6.791 1.00 96.50 80 LYS A C 1
ATOM 655 O O . LYS A 1 80 ? 15.448 10.476 -6.208 1.00 96.50 80 LYS A O 1
ATOM 660 N N . PRO A 1 81 ? 16.343 11.626 -7.923 1.00 94.62 81 PRO A N 1
ATOM 661 C CA . PRO A 1 81 ? 16.964 10.457 -8.556 1.00 94.62 81 PRO A CA 1
ATOM 662 C C . PRO A 1 81 ? 17.850 9.611 -7.627 1.00 94.62 81 PRO A C 1
ATOM 664 O O . PRO A 1 81 ? 17.797 8.386 -7.703 1.00 94.62 81 PRO A O 1
ATOM 667 N N . ASP A 1 82 ? 18.588 10.250 -6.719 1.00 94.69 82 ASP A N 1
ATOM 668 C CA . ASP A 1 82 ? 19.518 9.568 -5.807 1.00 94.69 82 ASP A CA 1
ATOM 669 C C . ASP A 1 82 ? 18.874 9.156 -4.473 1.00 94.69 82 ASP A C 1
ATOM 671 O O . ASP A 1 82 ? 19.491 8.450 -3.673 1.00 94.69 82 ASP A O 1
ATOM 675 N N . ASP A 1 83 ? 17.624 9.564 -4.224 1.00 96.69 83 ASP A N 1
ATOM 676 C CA . ASP A 1 83 ? 16.926 9.199 -2.995 1.00 96.69 83 ASP A CA 1
ATOM 677 C C . ASP A 1 83 ? 16.638 7.696 -2.978 1.00 96.69 83 ASP A C 1
ATOM 679 O O . ASP A 1 83 ? 16.233 7.088 -3.977 1.00 96.69 83 ASP A O 1
ATOM 683 N N . LEU A 1 84 ? 16.786 7.095 -1.797 1.00 96.56 84 LEU A N 1
ATOM 684 C CA . LEU A 1 84 ? 16.430 5.700 -1.594 1.00 96.56 84 LEU A CA 1
ATOM 685 C C . LEU A 1 84 ? 14.910 5.532 -1.605 1.00 96.56 84 LEU A C 1
ATOM 687 O O . LEU A 1 84 ? 14.181 6.062 -0.764 1.00 96.56 84 LEU A O 1
ATOM 691 N N . VAL A 1 85 ? 14.443 4.714 -2.538 1.00 97.31 85 VAL A N 1
ATOM 692 C CA . VAL A 1 85 ? 13.054 4.278 -2.663 1.00 97.31 85 VAL A CA 1
ATOM 693 C C . VAL A 1 85 ? 12.962 2.774 -2.435 1.00 97.31 85 VAL A C 1
ATOM 695 O O . VAL A 1 85 ? 13.965 2.065 -2.385 1.00 97.31 85 VAL A O 1
ATOM 698 N N . TYR A 1 86 ? 11.744 2.265 -2.268 1.00 97.62 86 TYR A N 1
ATOM 699 C CA . TYR A 1 86 ? 11.504 0.840 -2.073 1.00 97.62 86 TYR A CA 1
ATOM 700 C C . TYR A 1 86 ? 10.876 0.231 -3.313 1.00 97.62 86 TYR A C 1
ATOM 702 O O . TYR A 1 86 ? 9.732 0.550 -3.648 1.00 97.62 86 TYR A O 1
ATOM 710 N N . LEU A 1 87 ? 11.590 -0.694 -3.947 1.00 97.06 87 LEU A N 1
ATOM 711 C CA . LEU A 1 87 ? 11.015 -1.577 -4.953 1.00 97.06 87 LEU A CA 1
ATOM 712 C C . LEU A 1 87 ? 10.474 -2.824 -4.244 1.00 97.06 87 LEU A C 1
ATOM 714 O O . LEU A 1 87 ? 11.191 -3.497 -3.501 1.00 97.06 87 LEU A O 1
ATOM 718 N N . GLU A 1 88 ? 9.176 -3.081 -4.396 1.00 97.00 88 GLU A N 1
ATOM 719 C CA . GLU A 1 88 ? 8.434 -4.041 -3.583 1.00 97.00 88 GLU A CA 1
ATOM 720 C C . GLU A 1 88 ? 7.634 -5.025 -4.447 1.00 97.00 88 GLU A C 1
ATOM 722 O O . GLU A 1 88 ? 6.849 -4.618 -5.306 1.00 97.00 88 GLU A O 1
ATOM 727 N N . ILE A 1 89 ? 7.732 -6.316 -4.125 1.00 95.81 89 ILE A N 1
ATOM 728 C CA . ILE A 1 89 ? 6.802 -7.350 -4.588 1.00 95.81 89 ILE A CA 1
ATOM 729 C C . ILE A 1 89 ? 5.813 -7.641 -3.459 1.00 95.81 89 ILE A C 1
ATOM 731 O O . ILE A 1 89 ? 6.194 -7.934 -2.320 1.00 95.81 89 ILE A O 1
ATOM 735 N N . LYS A 1 90 ? 4.518 -7.586 -3.773 1.00 94.81 90 LYS A N 1
ATOM 736 C CA . LYS A 1 90 ? 3.443 -7.997 -2.862 1.00 94.81 90 LYS A CA 1
ATOM 737 C C . LYS A 1 90 ? 2.737 -9.218 -3.434 1.00 94.81 90 LYS A C 1
ATOM 739 O O . LYS A 1 90 ? 2.011 -9.081 -4.411 1.00 94.81 90 LYS A O 1
ATOM 744 N N . LYS A 1 91 ? 2.883 -10.371 -2.782 1.00 95.00 91 LYS A N 1
ATOM 745 C CA . LYS A 1 91 ? 2.184 -11.623 -3.101 1.00 95.00 91 LYS A CA 1
ATOM 746 C C . LYS A 1 91 ? 1.049 -11.850 -2.107 1.00 95.00 91 LYS A C 1
ATOM 748 O O . LYS A 1 91 ? 1.156 -11.497 -0.930 1.00 95.00 91 LYS A O 1
ATOM 753 N N . LYS A 1 92 ? -0.060 -12.421 -2.562 1.00 93.75 92 LYS A N 1
ATOM 754 C CA . LYS A 1 92 ? -1.181 -12.816 -1.709 1.00 93.75 92 LYS A CA 1
ATOM 755 C C . LYS A 1 92 ? -1.644 -14.212 -2.095 1.00 93.75 92 LYS A C 1
ATOM 757 O O . LYS A 1 92 ? -2.027 -14.409 -3.242 1.00 93.75 92 LYS A O 1
ATOM 762 N N . TYR A 1 93 ? -1.653 -15.124 -1.127 1.00 94.31 93 TYR A N 1
ATOM 763 C CA . TYR A 1 93 ? -2.141 -16.492 -1.279 1.00 94.31 93 TYR A CA 1
ATOM 764 C C . TYR A 1 93 ? -3.192 -16.801 -0.209 1.00 94.31 93 TYR A C 1
ATOM 766 O O . TYR A 1 93 ? -2.909 -16.658 0.977 1.00 94.31 93 TYR A O 1
ATOM 774 N N . ARG A 1 94 ? -4.420 -17.160 -0.612 1.00 90.81 94 ARG A N 1
ATOM 775 C CA . ARG A 1 94 ? -5.539 -17.531 0.290 1.00 90.81 94 ARG A CA 1
ATOM 776 C C . ARG A 1 94 ? -5.706 -16.612 1.515 1.00 90.81 94 ARG A C 1
ATOM 778 O O . ARG A 1 94 ? -5.958 -17.050 2.628 1.00 90.81 94 ARG A O 1
ATOM 785 N N . GLY A 1 95 ? -5.560 -15.302 1.311 1.00 87.31 95 GLY A N 1
ATOM 786 C CA . GLY A 1 95 ? -5.702 -14.301 2.377 1.00 87.31 95 GLY A CA 1
ATOM 787 C C . GLY A 1 95 ? -4.387 -13.849 3.015 1.00 87.31 95 GLY A C 1
ATOM 788 O O . GLY A 1 95 ? -4.298 -12.671 3.369 1.00 87.31 95 GLY A O 1
ATOM 789 N N . LEU A 1 96 ? -3.366 -14.709 3.059 1.00 91.62 96 LEU A N 1
ATOM 790 C CA . LEU A 1 96 ? -2.047 -14.389 3.596 1.00 91.62 96 LEU A CA 1
ATOM 791 C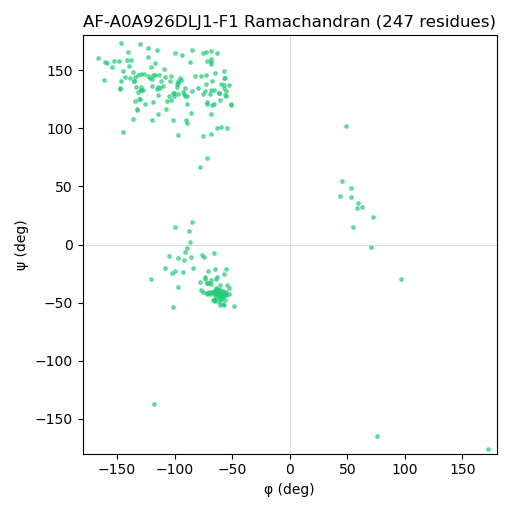 C . LEU A 1 96 ? -1.266 -13.507 2.619 1.00 91.62 96 LEU A C 1
ATOM 793 O O . LEU A 1 96 ? -1.162 -13.810 1.429 1.00 91.62 96 LEU A O 1
ATOM 797 N N . VAL A 1 97 ? -0.725 -12.397 3.117 1.00 93.06 97 VAL A N 1
ATOM 798 C CA . VAL A 1 97 ? 0.087 -11.465 2.334 1.00 93.06 97 VAL A CA 1
ATOM 799 C C . VAL A 1 97 ? 1.556 -11.673 2.665 1.00 93.06 97 VAL A C 1
ATOM 801 O O . VAL A 1 97 ? 1.950 -11.503 3.816 1.00 93.06 97 VAL A O 1
ATOM 804 N N . ASN A 1 98 ? 2.361 -11.931 1.637 1.00 93.44 98 ASN A N 1
ATOM 805 C CA . ASN A 1 98 ? 3.814 -11.868 1.706 1.00 93.44 98 ASN A CA 1
ATOM 806 C C . ASN A 1 98 ? 4.292 -10.599 0.993 1.00 93.44 98 ASN A C 1
ATOM 808 O O . ASN A 1 98 ? 3.903 -10.330 -0.147 1.00 93.44 98 ASN A O 1
ATOM 812 N N . LYS A 1 99 ? 5.114 -9.793 1.665 1.00 93.19 99 LYS A N 1
ATOM 813 C CA . LYS A 1 99 ? 5.767 -8.639 1.038 1.00 93.19 99 LYS A CA 1
ATOM 814 C C . LYS A 1 99 ? 7.272 -8.809 1.120 1.00 93.19 99 LYS A C 1
ATOM 816 O O . LYS A 1 99 ? 7.780 -9.148 2.187 1.00 93.19 99 LYS A O 1
ATOM 821 N N . ARG A 1 100 ? 7.946 -8.515 0.011 1.00 95.00 100 ARG A N 1
ATOM 822 C CA . ARG A 1 100 ? 9.403 -8.487 -0.113 1.00 95.00 100 ARG A CA 1
ATOM 823 C C . ARG A 1 100 ? 9.804 -7.169 -0.751 1.00 95.00 100 ARG A C 1
ATOM 825 O O . ARG A 1 100 ? 9.159 -6.743 -1.709 1.00 95.00 100 ARG A O 1
ATOM 832 N N . ARG A 1 101 ? 10.791 -6.481 -0.191 1.00 96.00 101 ARG A N 1
ATOM 833 C CA . ARG A 1 101 ? 11.272 -5.202 -0.723 1.00 96.00 101 ARG A CA 1
ATOM 834 C C . ARG A 1 101 ? 12.751 -5.003 -0.479 1.00 96.00 101 ARG A C 1
ATOM 836 O O . ARG A 1 101 ? 13.291 -5.565 0.463 1.00 96.00 101 ARG A O 1
ATOM 843 N N . THR A 1 102 ? 13.338 -4.138 -1.285 1.00 95.75 102 THR A N 1
ATOM 844 C CA . THR A 1 102 ? 14.710 -3.664 -1.138 1.00 95.75 102 THR A CA 1
ATOM 845 C C . THR A 1 102 ? 14.725 -2.148 -1.258 1.00 95.75 102 THR A C 1
ATOM 847 O O . THR A 1 102 ? 13.913 -1.589 -2.004 1.00 95.75 102 THR A O 1
ATOM 850 N N . ALA A 1 103 ? 15.615 -1.486 -0.520 1.00 96.56 103 ALA A N 1
ATOM 851 C CA . ALA A 1 103 ? 15.953 -0.104 -0.829 1.00 96.56 103 ALA A CA 1
ATOM 852 C C . ALA A 1 103 ? 16.817 -0.072 -2.100 1.00 96.56 103 ALA A C 1
ATOM 854 O O . ALA A 1 103 ? 17.569 -1.011 -2.366 1.00 96.56 103 ALA A O 1
ATOM 855 N N . ILE A 1 104 ? 16.653 0.967 -2.910 1.00 96.19 104 ILE A N 1
ATOM 856 C CA . ILE A 1 104 ? 17.356 1.170 -4.181 1.00 96.19 104 ILE A CA 1
ATOM 857 C C . ILE A 1 104 ? 17.249 2.660 -4.558 1.00 96.19 104 ILE A C 1
ATOM 859 O O . ILE A 1 104 ? 16.191 3.245 -4.308 1.00 96.19 104 ILE A O 1
ATOM 863 N N . PRO A 1 105 ? 18.290 3.303 -5.121 1.00 96.88 105 PRO A N 1
ATOM 864 C CA . PRO A 1 105 ? 18.155 4.654 -5.670 1.00 96.88 105 PRO A CA 1
ATOM 865 C C . PRO A 1 105 ? 17.067 4.717 -6.747 1.00 96.88 105 PRO A C 1
ATOM 867 O O . PRO A 1 105 ? 16.896 3.768 -7.518 1.00 96.88 105 PRO A O 1
ATOM 870 N N . LEU A 1 106 ? 16.316 5.818 -6.809 1.00 97.00 106 LEU A N 1
ATOM 871 C CA . LEU A 1 106 ? 15.199 5.962 -7.747 1.00 97.00 106 LEU A CA 1
ATOM 872 C C . LEU A 1 106 ? 15.628 5.788 -9.212 1.00 97.00 106 LEU A C 1
ATOM 874 O O . LEU A 1 106 ? 14.937 5.094 -9.960 1.00 97.00 106 LEU A O 1
ATOM 878 N N . SER A 1 107 ? 16.757 6.376 -9.606 1.00 94.56 107 SER A N 1
ATOM 879 C CA . SER A 1 107 ? 17.336 6.232 -10.948 1.00 94.56 107 SER A CA 1
ATOM 880 C C . SER A 1 107 ? 17.601 4.764 -11.293 1.00 94.56 107 SER A C 1
ATOM 882 O O . SER A 1 107 ? 17.074 4.261 -12.286 1.00 94.56 107 SER A O 1
ATOM 884 N N . CYS A 1 108 ? 18.309 4.046 -10.416 1.00 95.44 108 CYS A N 1
ATOM 885 C CA . CYS A 1 108 ? 18.604 2.624 -10.586 1.00 95.44 108 CYS A CA 1
ATOM 886 C C . CYS A 1 108 ? 17.333 1.766 -10.656 1.00 95.44 108 CYS A C 1
ATOM 888 O O . CYS A 1 108 ? 17.269 0.818 -11.432 1.00 95.44 108 CYS A O 1
ATOM 890 N N . ALA A 1 109 ? 16.313 2.072 -9.847 1.00 95.69 109 ALA A N 1
ATOM 891 C CA . ALA A 1 109 ? 15.059 1.322 -9.856 1.00 95.69 109 ALA A CA 1
ATOM 892 C C . ALA A 1 109 ? 14.287 1.500 -11.169 1.00 95.69 109 ALA A C 1
ATOM 894 O O . ALA A 1 109 ? 13.724 0.532 -11.680 1.00 95.69 109 ALA A O 1
ATOM 895 N N . ALA A 1 110 ? 14.250 2.728 -11.695 1.00 92.31 110 ALA A N 1
ATOM 896 C CA . ALA A 1 110 ? 13.598 3.031 -12.962 1.00 92.31 110 ALA A CA 1
ATOM 897 C C . ALA A 1 110 ? 14.303 2.322 -14.128 1.00 92.31 110 ALA A C 1
ATOM 899 O O . ALA A 1 110 ? 13.644 1.629 -14.902 1.00 92.31 110 ALA A O 1
ATOM 900 N N . GLU A 1 111 ? 15.633 2.420 -14.195 1.00 93.62 111 GLU A N 1
ATOM 901 C CA 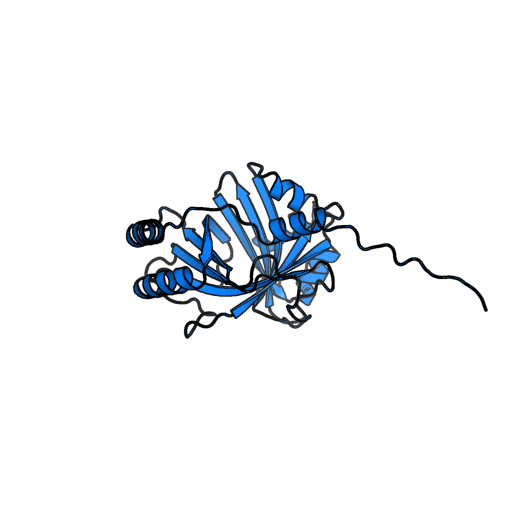. GLU A 1 111 ? 16.450 1.756 -15.215 1.00 93.62 111 GLU A CA 1
ATOM 902 C C . GLU A 1 111 ? 16.300 0.230 -15.162 1.00 93.62 111 GLU A C 1
ATOM 904 O O . GLU A 1 111 ? 16.042 -0.404 -16.185 1.00 93.62 111 GLU A O 1
ATOM 909 N N . PHE A 1 112 ? 16.384 -0.366 -13.969 1.00 94.75 112 PHE A N 1
ATOM 910 C CA . PHE A 1 112 ? 16.251 -1.810 -13.781 1.00 94.75 112 PHE A CA 1
ATOM 911 C C . PHE A 1 112 ? 14.901 -2.347 -14.269 1.00 94.75 112 PHE A C 1
ATOM 913 O O . PHE A 1 112 ? 14.859 -3.361 -14.962 1.00 94.75 112 PHE A O 1
ATOM 920 N N . VAL A 1 113 ? 13.787 -1.693 -13.922 1.00 93.38 113 VAL A N 1
ATOM 921 C CA . VAL A 1 113 ? 12.457 -2.171 -14.337 1.00 93.38 113 VAL A CA 1
ATOM 922 C C . VAL A 1 113 ? 12.224 -1.947 -15.832 1.00 93.38 113 VAL A C 1
ATOM 924 O O . VAL A 1 113 ? 11.565 -2.767 -16.462 1.00 93.38 113 VAL A O 1
ATOM 927 N N . GLN A 1 114 ? 12.778 -0.875 -16.407 1.00 90.44 114 GLN A N 1
ATOM 928 C CA . GLN A 1 114 ? 12.650 -0.572 -17.834 1.00 90.44 114 GLN A CA 1
ATOM 929 C C . GLN A 1 114 ? 13.471 -1.519 -18.719 1.00 90.44 114 GLN A C 1
ATOM 931 O O . GLN A 1 114 ? 13.001 -1.934 -19.774 1.00 90.44 114 GLN A O 1
ATOM 936 N N . THR A 1 115 ? 14.702 -1.831 -18.317 1.00 91.38 115 THR A N 1
ATOM 937 C CA . THR A 1 115 ? 15.660 -2.585 -19.145 1.00 91.38 115 THR A CA 1
ATOM 938 C C . THR A 1 115 ? 15.732 -4.067 -18.783 1.00 91.38 115 THR A C 1
ATOM 940 O O . THR A 1 115 ? 16.186 -4.879 -19.584 1.00 91.38 115 THR A O 1
ATOM 943 N N . GLY A 1 116 ? 15.342 -4.431 -17.558 1.00 90.25 116 GLY A N 1
ATOM 944 C CA . GLY A 1 116 ? 15.601 -5.748 -16.977 1.00 90.25 116 GLY A CA 1
ATOM 945 C C . GLY A 1 116 ? 17.071 -5.999 -16.613 1.00 90.25 116 GLY A C 1
ATOM 946 O O . GLY A 1 116 ? 17.379 -7.059 -16.059 1.00 90.25 116 GLY A O 1
ATOM 947 N N . ALA A 1 117 ? 17.977 -5.052 -16.889 1.00 89.88 117 ALA A N 1
ATOM 948 C CA . ALA A 1 117 ? 19.397 -5.176 -16.593 1.00 89.88 117 ALA A CA 1
ATOM 949 C C . ALA A 1 117 ? 19.632 -5.073 -15.085 1.00 89.88 117 ALA A C 1
ATOM 951 O O . ALA A 1 117 ? 19.257 -4.090 -14.447 1.00 89.88 117 ALA A O 1
ATOM 952 N N . LEU A 1 118 ? 20.244 -6.105 -14.500 1.00 87.69 118 LEU A N 1
ATOM 953 C CA . LEU A 1 118 ? 20.522 -6.136 -13.067 1.00 87.69 118 LEU A CA 1
ATOM 954 C C . LEU A 1 118 ? 21.434 -4.962 -12.679 1.00 87.69 118 LEU A C 1
ATOM 956 O O . LEU A 1 118 ? 22.532 -4.857 -13.227 1.00 87.69 118 LEU A O 1
ATOM 960 N N . PRO A 1 119 ? 21.031 -4.117 -11.714 1.00 86.50 119 PRO A N 1
ATOM 961 C CA . PRO A 1 119 ? 21.898 -3.056 -11.241 1.00 86.50 119 PRO A CA 1
ATOM 962 C C . PRO A 1 119 ? 23.089 -3.655 -10.491 1.00 86.50 119 PRO A C 1
ATOM 964 O O . PRO A 1 119 ? 23.011 -4.755 -9.926 1.00 86.50 119 PRO A O 1
ATOM 967 N N . GLN A 1 120 ? 24.182 -2.897 -10.420 1.00 87.06 120 GLN A N 1
ATOM 968 C CA . GLN A 1 120 ? 25.246 -3.202 -9.473 1.00 87.06 120 GLN A CA 1
ATOM 969 C C . GLN A 1 120 ? 24.647 -3.252 -8.061 1.00 87.06 120 GLN A C 1
ATOM 971 O O . GLN A 1 120 ? 23.943 -2.336 -7.635 1.00 87.06 120 GLN A O 1
ATOM 976 N N . VAL A 1 121 ? 24.909 -4.339 -7.333 1.00 82.75 121 VAL A N 1
ATOM 977 C CA . VAL A 1 121 ? 24.375 -4.501 -5.979 1.00 82.75 121 VAL A CA 1
ATOM 978 C C . VAL A 1 121 ? 25.037 -3.484 -5.056 1.00 82.75 121 VAL A C 1
ATOM 980 O O . VAL A 1 121 ? 26.225 -3.595 -4.754 1.00 82.75 121 VAL A O 1
ATOM 983 N N . LEU A 1 122 ? 24.246 -2.526 -4.579 1.00 89.94 122 LEU A N 1
ATOM 984 C CA . LEU A 1 122 ? 24.669 -1.539 -3.589 1.00 89.94 122 LEU A CA 1
ATOM 985 C C . LEU A 1 122 ? 24.485 -2.080 -2.159 1.00 89.94 122 LEU A C 1
ATOM 987 O O . LEU A 1 122 ? 23.627 -2.938 -1.943 1.00 89.94 122 LEU A O 1
ATOM 991 N N . PRO A 1 123 ? 25.211 -1.553 -1.153 1.00 91.88 123 PRO A N 1
ATOM 992 C CA . PRO A 1 123 ? 25.055 -1.967 0.247 1.00 91.88 123 PRO A CA 1
ATOM 993 C C . PRO A 1 123 ? 23.634 -1.808 0.808 1.00 91.88 123 PRO A C 1
ATOM 995 O O . PRO A 1 123 ? 23.253 -2.521 1.730 1.00 91.88 123 PRO A O 1
ATOM 998 N N . CYS A 1 124 ? 22.837 -0.890 0.252 1.00 89.62 124 CYS A N 1
ATOM 999 C CA . CYS A 1 124 ? 21.439 -0.693 0.640 1.00 89.62 124 CYS A CA 1
ATOM 1000 C C . CYS A 1 124 ? 20.483 -1.761 0.082 1.00 89.62 124 CYS A C 1
ATOM 1002 O O . CYS A 1 124 ? 19.310 -1.774 0.461 1.00 89.62 124 CYS A O 1
ATOM 1004 N N . MET A 1 125 ? 20.953 -2.627 -0.823 1.00 93.75 125 MET A N 1
ATOM 1005 C CA . MET A 1 125 ? 20.116 -3.595 -1.519 1.00 93.75 125 MET A CA 1
ATOM 1006 C C . MET A 1 125 ? 20.154 -4.980 -0.873 1.00 93.75 125 MET A C 1
ATOM 1008 O O . MET A 1 125 ? 21.214 -5.530 -0.573 1.00 93.75 125 MET A O 1
ATOM 1012 N N . ASN A 1 126 ? 18.988 -5.617 -0.791 1.00 93.94 126 ASN A N 1
ATOM 1013 C CA . ASN A 1 126 ? 18.877 -7.023 -0.438 1.00 93.94 126 ASN A CA 1
ATOM 1014 C C . ASN A 1 126 ? 19.041 -7.906 -1.689 1.00 93.94 126 ASN A C 1
ATOM 1016 O O . ASN A 1 126 ? 18.178 -7.932 -2.569 1.00 93.94 126 ASN A O 1
ATOM 1020 N N . ARG A 1 127 ? 20.132 -8.683 -1.743 1.00 92.44 127 ARG A N 1
ATOM 1021 C CA . ARG A 1 127 ? 20.469 -9.568 -2.878 1.00 92.44 127 ARG A CA 1
ATOM 1022 C C . ARG A 1 127 ? 19.392 -10.607 -3.192 1.00 92.44 127 ARG A C 1
ATOM 1024 O O . ARG A 1 127 ? 19.102 -10.838 -4.363 1.00 92.44 127 ARG A O 1
ATOM 1031 N N . GLN A 1 128 ? 18.794 -11.220 -2.171 1.00 93.38 128 GLN A N 1
ATOM 1032 C CA . GLN A 1 128 ? 17.755 -12.230 -2.372 1.00 93.38 128 GLN A CA 1
ATOM 1033 C C . GLN A 1 128 ? 16.512 -11.599 -3.003 1.00 93.38 128 GLN A C 1
ATOM 1035 O O . GLN A 1 128 ? 15.996 -12.100 -4.002 1.00 93.38 128 GLN A O 1
ATOM 1040 N N . VAL A 1 129 ? 16.064 -10.463 -2.461 1.00 94.44 129 VAL A N 1
ATOM 1041 C CA . VAL A 1 129 ? 14.903 -9.747 -3.001 1.00 94.44 129 VAL A CA 1
ATOM 1042 C C . VAL A 1 129 ? 15.183 -9.245 -4.419 1.00 94.44 129 VAL A C 1
ATOM 1044 O O . VAL A 1 129 ? 14.299 -9.327 -5.269 1.00 94.44 129 VAL A O 1
ATOM 1047 N N . MET A 1 130 ? 16.409 -8.800 -4.713 1.00 94.62 130 MET A N 1
ATOM 1048 C CA . MET A 1 130 ? 16.821 -8.430 -6.071 1.00 94.62 130 MET A CA 1
ATOM 1049 C C . MET A 1 130 ? 16.742 -9.602 -7.058 1.00 94.62 130 MET A C 1
ATOM 1051 O O . MET A 1 130 ? 16.286 -9.411 -8.183 1.00 94.62 130 MET A O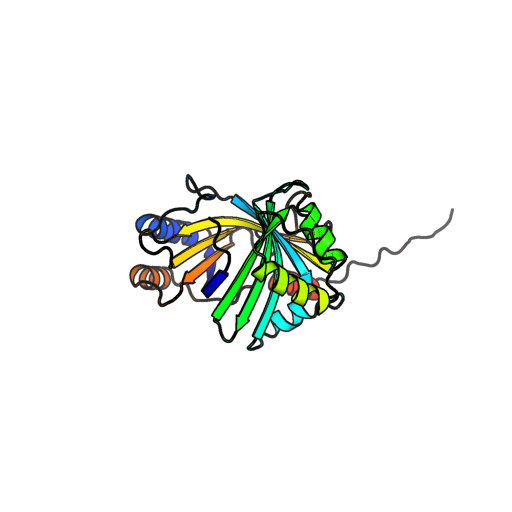 1
ATOM 1055 N N . GLY A 1 131 ? 17.112 -10.819 -6.649 1.00 93.81 131 GLY A N 1
ATOM 1056 C CA . GLY A 1 131 ? 16.952 -12.016 -7.483 1.00 93.81 131 GLY A CA 1
ATOM 1057 C C . GLY A 1 131 ? 15.487 -12.297 -7.837 1.00 93.81 131 GLY A C 1
ATOM 1058 O O . GLY A 1 131 ? 15.160 -12.574 -8.993 1.00 93.81 131 GLY A O 1
ATOM 1059 N N . GLU A 1 132 ? 14.584 -12.148 -6.867 1.00 94.56 132 GLU A N 1
ATOM 1060 C CA . GLU A 1 132 ? 13.140 -12.312 -7.082 1.00 94.56 132 GLU A CA 1
ATOM 1061 C C . GLU A 1 132 ? 12.539 -11.211 -7.955 1.00 94.56 132 GLU A C 1
ATOM 1063 O O . GLU A 1 132 ? 11.722 -11.490 -8.831 1.00 94.56 132 GLU A O 1
ATOM 1068 N N . LEU A 1 133 ? 12.959 -9.964 -7.738 1.00 95.19 133 LEU A N 1
ATOM 1069 C CA . LEU A 1 133 ? 12.602 -8.823 -8.575 1.00 95.19 133 LEU A CA 1
ATOM 1070 C C . LEU A 1 133 ? 13.052 -9.034 -10.016 1.00 95.19 133 LEU A C 1
ATOM 1072 O O . LEU A 1 133 ? 12.283 -8.799 -10.939 1.00 95.19 133 LEU A O 1
ATOM 1076 N N . SER A 1 134 ? 14.266 -9.542 -10.208 1.00 94.31 134 SER A N 1
ATOM 1077 C CA . SER A 1 134 ? 14.811 -9.846 -11.527 1.00 94.31 134 SER A CA 1
ATOM 1078 C C . SER A 1 134 ? 14.013 -10.937 -12.233 1.00 94.31 134 SER A C 1
ATOM 1080 O O . SER A 1 134 ? 13.701 -10.805 -13.412 1.00 94.31 134 SER A O 1
ATOM 1082 N N . TYR A 1 135 ? 13.596 -11.980 -11.511 1.00 94.50 135 TYR A N 1
ATOM 1083 C CA . TYR A 1 135 ? 12.670 -12.970 -12.056 1.00 94.50 135 TYR A CA 1
ATOM 1084 C C . TYR A 1 135 ? 11.324 -12.342 -12.448 1.00 94.50 135 TYR A C 1
ATOM 1086 O O . TYR A 1 135 ? 10.831 -12.590 -13.547 1.00 94.50 135 TYR A O 1
ATOM 1094 N N . PHE A 1 136 ? 10.750 -11.492 -11.592 1.00 95.06 136 PHE A N 1
ATOM 1095 C CA . PHE A 1 136 ? 9.471 -10.827 -11.852 1.00 95.06 136 PHE A CA 1
ATOM 1096 C C . PHE A 1 136 ? 9.524 -9.923 -13.098 1.00 95.06 136 PHE A C 1
ATOM 1098 O O . PHE A 1 136 ? 8.623 -9.978 -13.931 1.00 95.06 136 PHE A O 1
ATOM 1105 N N . VAL A 1 137 ? 10.590 -9.129 -13.247 1.00 93.69 137 VAL A N 1
ATOM 1106 C CA . VAL A 1 137 ? 10.800 -8.224 -14.393 1.00 93.69 137 VAL A CA 1
ATOM 1107 C C . VAL A 1 137 ? 11.109 -8.992 -15.682 1.00 93.69 137 VAL A C 1
ATOM 1109 O O . VAL A 1 137 ? 10.681 -8.575 -16.746 1.00 93.69 137 VAL A O 1
ATOM 1112 N N . ARG A 1 138 ? 11.797 -10.141 -15.623 1.00 92.12 138 ARG A N 1
ATOM 1113 C CA . ARG A 1 138 ? 12.034 -10.972 -16.821 1.00 92.12 138 ARG A CA 1
ATOM 1114 C C . ARG A 1 138 ? 10.799 -11.731 -17.300 1.00 92.12 138 ARG A C 1
ATOM 1116 O O . ARG A 1 138 ? 10.707 -12.058 -18.475 1.00 92.12 138 ARG A O 1
ATOM 1123 N N . THR A 1 139 ? 9.895 -12.079 -16.389 1.00 92.44 139 THR A N 1
ATOM 1124 C CA . THR A 1 139 ? 8.695 -12.876 -16.705 1.00 92.44 139 THR A CA 1
ATOM 1125 C C . THR A 1 139 ? 7.539 -12.039 -17.233 1.00 92.44 139 THR A C 1
ATOM 1127 O O . THR A 1 139 ? 6.652 -12.580 -17.885 1.00 92.44 139 THR A O 1
ATOM 1130 N N . HIS A 1 140 ? 7.548 -10.732 -16.977 1.00 92.06 140 HIS A N 1
ATOM 1131 C CA . HIS A 1 140 ? 6.503 -9.812 -17.402 1.00 92.06 140 HIS A CA 1
ATOM 1132 C C . HIS A 1 140 ? 7.129 -8.641 -18.156 1.00 92.06 140 HIS A C 1
ATOM 1134 O O . HIS A 1 140 ? 8.052 -8.008 -17.655 1.00 92.06 140 HIS A O 1
ATOM 1140 N N . THR A 1 141 ? 6.583 -8.276 -19.314 1.00 91.88 141 THR A N 1
ATOM 1141 C CA . THR A 1 141 ? 6.930 -7.005 -19.964 1.00 91.88 141 THR A CA 1
ATOM 1142 C C . THR A 1 141 ? 6.237 -5.872 -19.213 1.00 91.88 141 THR A C 1
ATOM 1144 O O . THR A 1 141 ? 5.057 -5.594 -19.432 1.00 91.88 141 THR A O 1
ATOM 1147 N N . LEU A 1 142 ? 6.945 -5.279 -18.251 1.00 94.81 142 LEU A N 1
ATOM 1148 C CA . LEU A 1 142 ? 6.378 -4.322 -17.305 1.00 94.81 142 LEU A CA 1
ATOM 1149 C C . LEU A 1 142 ? 6.564 -2.883 -17.759 1.00 94.81 142 LEU A C 1
ATOM 1151 O O . LEU A 1 142 ? 7.630 -2.478 -18.212 1.00 94.81 142 LEU A O 1
ATOM 1155 N N . MET A 1 143 ? 5.535 -2.082 -17.518 1.00 94.75 143 MET A N 1
ATOM 1156 C CA . MET A 1 143 ? 5.586 -0.636 -17.664 1.00 94.75 143 MET A CA 1
ATOM 1157 C C . MET A 1 143 ? 4.829 0.035 -16.515 1.00 94.75 143 MET A C 1
ATOM 1159 O O . MET A 1 143 ? 3.933 -0.577 -15.918 1.00 94.75 143 MET A O 1
ATOM 1163 N N . PRO A 1 144 ? 5.172 1.279 -16.148 1.00 96.31 144 PRO A N 1
ATOM 1164 C CA . PRO A 1 144 ? 4.385 2.011 -15.169 1.00 96.31 144 PRO A CA 1
ATOM 1165 C C . PRO A 1 144 ? 2.961 2.209 -15.714 1.00 96.31 144 PRO A C 1
ATOM 1167 O O . PRO A 1 144 ? 2.786 2.650 -16.848 1.00 96.31 144 PRO A O 1
ATOM 1170 N N . LYS A 1 145 ? 1.937 1.883 -14.914 1.00 96.25 145 LYS A N 1
ATOM 1171 C CA . LYS A 1 145 ? 0.520 2.024 -15.312 1.00 96.25 145 LYS A CA 1
ATOM 1172 C C . LYS A 1 145 ? -0.294 2.951 -14.425 1.00 96.25 145 LYS A C 1
ATOM 1174 O O . LYS A 1 145 ? -1.252 3.559 -14.893 1.00 96.25 145 LYS A O 1
ATOM 1179 N N . ALA A 1 146 ? 0.057 3.057 -13.148 1.00 97.00 146 ALA A N 1
ATOM 1180 C CA . ALA A 1 146 ? -0.670 3.925 -12.235 1.00 97.00 146 ALA A CA 1
ATOM 1181 C C . ALA A 1 146 ? 0.244 4.523 -11.178 1.00 97.00 146 ALA A C 1
ATOM 1183 O O . ALA A 1 146 ? 1.006 3.818 -10.511 1.00 97.00 146 ALA A O 1
ATOM 1184 N N . PHE A 1 147 ? 0.093 5.824 -10.975 1.00 97.94 147 PHE A N 1
ATOM 1185 C CA . PHE A 1 147 ? 0.597 6.516 -9.809 1.00 97.94 147 PHE A CA 1
ATOM 1186 C C . PHE A 1 147 ? -0.520 6.554 -8.770 1.00 97.94 147 PHE A C 1
ATOM 1188 O O . PHE A 1 147 ? -1.651 6.911 -9.089 1.00 97.94 147 PHE A O 1
ATOM 1195 N N . VAL A 1 148 ? -0.219 6.175 -7.531 1.00 97.69 148 VAL A N 1
ATOM 1196 C CA . VAL A 1 148 ? -1.168 6.205 -6.414 1.00 97.69 148 VAL A CA 1
ATOM 1197 C C . VAL A 1 148 ? -0.489 6.845 -5.216 1.00 97.69 148 VAL A C 1
ATOM 1199 O O . VAL A 1 148 ? 0.456 6.271 -4.659 1.00 97.69 148 VAL A O 1
ATOM 1202 N N . ALA A 1 149 ? -1.019 7.984 -4.787 1.00 97.81 149 ALA A N 1
ATOM 1203 C CA . ALA A 1 149 ? -0.595 8.678 -3.585 1.00 97.81 149 ALA A CA 1
ATOM 1204 C C . ALA A 1 149 ? -1.713 8.761 -2.547 1.00 97.81 149 ALA A C 1
ATOM 1206 O O . ALA A 1 149 ? -2.898 8.608 -2.850 1.00 97.81 149 ALA A O 1
ATOM 1207 N N . TYR A 1 150 ? -1.315 8.915 -1.294 1.00 97.56 150 TYR A N 1
ATOM 1208 C CA . TYR A 1 150 ? -2.200 9.105 -0.153 1.00 97.56 150 TYR A CA 1
ATOM 1209 C C . TYR A 1 150 ? -1.371 9.573 1.036 1.00 97.56 150 TYR A C 1
ATOM 1211 O O . TYR A 1 150 ? -0.159 9.344 1.082 1.00 97.56 150 TYR A O 1
ATOM 1219 N N . ASP A 1 151 ? -2.037 10.163 2.016 1.00 97.06 151 ASP A N 1
ATOM 1220 C CA . ASP A 1 151 ? -1.385 10.609 3.237 1.00 97.06 151 ASP A CA 1
ATOM 1221 C C . ASP A 1 151 ? -1.673 9.575 4.320 1.00 97.06 151 ASP A C 1
ATOM 1223 O O . ASP A 1 151 ? -2.820 9.151 4.494 1.00 97.06 151 ASP A O 1
ATOM 1227 N N . ARG A 1 152 ? -0.632 9.135 5.022 1.00 97.81 152 ARG A N 1
ATOM 1228 C CA . ARG A 1 152 ? -0.686 8.038 5.984 1.00 97.81 152 ARG A CA 1
ATOM 1229 C C . ARG A 1 152 ? -0.288 8.505 7.369 1.00 97.81 152 ARG A C 1
ATOM 1231 O O . ARG A 1 152 ? 0.680 9.233 7.518 1.00 97.81 152 ARG A O 1
ATOM 1238 N N . ILE A 1 153 ? -0.967 7.962 8.364 1.00 97.56 153 ILE A N 1
ATOM 1239 C CA . ILE A 1 153 ? -0.458 7.833 9.726 1.00 97.56 153 ILE A CA 1
ATOM 1240 C C . ILE A 1 153 ? -0.470 6.347 10.097 1.00 97.56 153 ILE A C 1
ATOM 1242 O O . ILE A 1 153 ? -1.327 5.587 9.625 1.00 97.56 153 ILE A O 1
ATOM 1246 N N . ALA A 1 154 ? 0.517 5.877 10.851 1.00 97.00 154 ALA A N 1
ATOM 1247 C CA . ALA A 1 154 ? 0.621 4.468 11.204 1.00 97.00 154 ALA A CA 1
ATOM 1248 C C . ALA A 1 154 ? 1.171 4.262 12.609 1.00 97.00 154 ALA A C 1
ATOM 1250 O O . ALA A 1 154 ? 2.022 5.014 13.064 1.00 97.00 154 ALA A O 1
ATOM 1251 N N . TYR A 1 155 ? 0.718 3.176 13.226 1.00 95.69 155 TYR A N 1
ATOM 1252 C CA . TYR A 1 155 ? 1.032 2.796 14.590 1.00 95.69 155 TYR A CA 1
ATOM 1253 C C . TYR A 1 155 ? 1.513 1.345 14.649 1.00 95.69 155 TYR A C 1
ATOM 1255 O O . TYR A 1 155 ? 1.052 0.494 13.872 1.00 95.69 155 TYR A O 1
ATOM 1263 N N . PHE A 1 156 ? 2.426 1.069 15.572 1.00 93.00 156 PHE A N 1
ATOM 1264 C CA . PHE A 1 156 ? 2.909 -0.260 15.925 1.00 93.00 156 PHE A CA 1
ATOM 1265 C C . PHE A 1 156 ? 2.556 -0.586 17.371 1.00 93.00 156 PHE A C 1
ATOM 1267 O O . PHE A 1 156 ? 2.481 0.294 18.222 1.00 93.00 156 PHE A O 1
ATOM 1274 N N . ASP A 1 157 ? 2.279 -1.860 17.619 1.00 90.06 157 ASP A N 1
ATOM 1275 C CA . ASP A 1 157 ? 2.171 -2.373 18.978 1.00 90.06 157 ASP A CA 1
ATOM 1276 C C . ASP A 1 157 ? 3.489 -2.160 19.733 1.00 90.06 157 ASP A C 1
ATOM 1278 O O . ASP A 1 157 ? 4.550 -2.382 19.151 1.00 90.06 157 ASP A O 1
ATOM 1282 N N . ARG A 1 158 ? 3.399 -1.743 21.001 1.00 86.50 158 ARG A N 1
ATOM 1283 C CA . ARG A 1 158 ? 4.546 -1.303 21.815 1.00 86.50 158 ARG A CA 1
ATOM 1284 C C . ARG A 1 158 ? 5.483 -2.437 22.227 1.00 86.50 158 ARG A C 1
ATOM 1286 O O . ARG A 1 158 ? 6.633 -2.181 22.560 1.00 86.50 158 ARG A O 1
ATOM 1293 N N . GLU A 1 159 ? 4.995 -3.674 22.246 1.00 80.31 159 GLU A N 1
ATOM 1294 C CA . GLU A 1 159 ? 5.763 -4.809 22.764 1.00 80.31 159 GLU A CA 1
ATOM 1295 C C . GLU A 1 159 ? 6.358 -5.645 21.633 1.00 80.31 159 GLU A C 1
ATOM 1297 O O . GLU A 1 159 ? 7.560 -5.898 21.579 1.00 80.31 159 GLU A O 1
ATOM 1302 N N . THR A 1 160 ? 5.508 -6.082 20.708 1.00 75.25 160 THR A N 1
ATOM 1303 C CA . THR A 1 160 ? 5.856 -7.124 19.730 1.00 75.25 160 THR A CA 1
ATOM 1304 C C . THR A 1 160 ? 6.030 -6.583 18.318 1.00 75.25 160 THR A C 1
ATOM 1306 O O . THR A 1 160 ? 6.627 -7.243 17.466 1.00 75.25 160 THR A O 1
ATOM 1309 N N . HIS A 1 161 ? 5.466 -5.401 18.037 1.00 79.12 161 HIS A N 1
ATOM 1310 C CA . HIS A 1 161 ? 5.335 -4.824 16.697 1.00 79.12 161 HIS A CA 1
ATOM 1311 C C . HIS A 1 161 ? 4.617 -5.760 15.691 1.00 79.12 161 HIS A C 1
ATOM 1313 O O . HIS A 1 161 ? 4.661 -5.529 14.474 1.00 79.12 161 HIS A O 1
ATOM 1319 N N . ASP A 1 162 ? 3.930 -6.806 16.172 1.00 85.38 162 ASP A N 1
ATOM 1320 C CA . ASP A 1 162 ? 3.219 -7.780 15.337 1.00 85.38 162 ASP A CA 1
ATOM 1321 C C . ASP A 1 162 ? 1.883 -7.231 14.829 1.00 85.38 162 ASP A C 1
ATOM 1323 O O . ASP A 1 162 ? 1.458 -7.556 13.710 1.00 85.38 162 ASP A O 1
ATOM 1327 N N . LEU A 1 163 ? 1.239 -6.376 15.627 1.00 92.19 163 LEU A N 1
ATOM 1328 C CA . LEU A 1 163 ? 0.088 -5.584 15.220 1.00 92.19 163 LEU A CA 1
ATOM 1329 C C . LEU A 1 163 ? 0.561 -4.235 14.667 1.00 92.19 163 LEU A C 1
ATOM 1331 O O . LEU A 1 163 ? 1.293 -3.477 15.300 1.00 92.19 163 LEU A O 1
ATOM 1335 N N . ARG A 1 164 ? 0.084 -3.918 13.464 1.00 94.69 164 ARG A N 1
ATOM 1336 C CA . ARG A 1 164 ? 0.257 -2.614 12.830 1.00 94.69 164 ARG A CA 1
ATOM 1337 C C . ARG A 1 164 ? -1.077 -2.098 12.329 1.00 94.69 164 ARG A C 1
ATOM 1339 O O . ARG A 1 164 ? -1.706 -2.736 11.480 1.00 94.69 164 ARG A O 1
ATOM 1346 N N . ILE A 1 165 ? -1.437 -0.894 12.749 1.00 96.62 165 ILE A N 1
ATOM 1347 C CA . ILE A 1 165 ? -2.615 -0.177 12.261 1.00 96.62 165 ILE A CA 1
ATOM 1348 C C . ILE A 1 165 ? -2.138 1.027 11.453 1.00 96.62 165 ILE A C 1
ATOM 1350 O O . ILE A 1 165 ? -1.124 1.646 11.761 1.00 96.62 165 ILE A O 1
ATOM 1354 N N . SER A 1 166 ? -2.804 1.329 10.345 1.00 97.62 166 SER A N 1
ATOM 1355 C CA . SER A 1 166 ? -2.530 2.552 9.588 1.00 97.62 166 SER A CA 1
ATOM 1356 C C . SER A 1 166 ? -3.805 3.133 9.021 1.00 97.62 166 SER A C 1
ATOM 1358 O O . SER A 1 166 ? -4.638 2.366 8.542 1.00 97.62 166 SER A O 1
ATOM 1360 N N . PHE A 1 167 ? -3.890 4.455 8.986 1.00 97.88 167 PHE A N 1
ATOM 1361 C CA . PHE A 1 167 ? -4.992 5.193 8.388 1.00 97.88 167 PHE A CA 1
ATOM 1362 C C . PHE A 1 167 ? -4.479 5.961 7.179 1.00 97.88 167 PHE A C 1
ATOM 1364 O O . PHE A 1 167 ? -3.485 6.681 7.273 1.00 97.88 167 PHE A O 1
ATOM 1371 N N . ASP A 1 168 ? -5.156 5.795 6.047 1.00 97.69 168 ASP A N 1
ATOM 1372 C CA . ASP A 1 168 ? -4.855 6.513 4.814 1.00 97.69 168 ASP A CA 1
ATOM 1373 C C . ASP A 1 168 ? -5.994 7.476 4.477 1.00 97.69 168 ASP A C 1
ATOM 1375 O O . ASP A 1 168 ? -7.157 7.071 4.489 1.00 97.69 168 ASP A O 1
ATOM 1379 N N . ARG A 1 169 ? -5.654 8.712 4.111 1.00 96.44 169 ARG A N 1
ATOM 1380 C CA . ARG A 1 169 ? -6.593 9.731 3.616 1.00 96.44 169 ARG A CA 1
ATOM 1381 C C . ARG A 1 169 ? -6.089 10.367 2.324 1.00 96.44 169 ARG A C 1
ATOM 1383 O O . ARG A 1 169 ? -4.951 10.125 1.915 1.00 96.44 169 ARG A O 1
ATOM 1390 N N . ASN A 1 170 ? -6.926 11.190 1.691 1.00 95.81 170 ASN A N 1
ATOM 1391 C CA . ASN A 1 170 ? -6.577 11.924 0.467 1.00 95.81 170 ASN A CA 1
ATOM 1392 C C . ASN A 1 170 ? -6.034 11.001 -0.641 1.00 95.81 170 ASN A C 1
ATOM 1394 O O . ASN A 1 170 ? -5.041 11.317 -1.304 1.00 95.81 170 ASN A O 1
ATOM 1398 N N . LEU A 1 171 ? -6.648 9.822 -0.804 1.00 96.62 171 LEU A N 1
ATOM 1399 C CA . LEU A 1 171 ? -6.233 8.849 -1.812 1.00 96.62 171 LEU A CA 1
ATOM 1400 C C . LEU A 1 171 ? -6.472 9.423 -3.204 1.00 96.62 171 LEU A C 1
ATOM 1402 O O . LEU A 1 171 ? -7.608 9.703 -3.580 1.00 96.62 171 LEU A O 1
ATOM 1406 N N . ARG A 1 172 ? -5.395 9.523 -3.972 1.00 95.62 172 ARG A N 1
ATOM 1407 C CA . ARG A 1 172 ? -5.368 10.102 -5.311 1.00 95.62 172 ARG A CA 1
ATOM 1408 C C . ARG A 1 172 ? -4.579 9.211 -6.252 1.00 95.62 172 ARG A C 1
ATOM 1410 O O . ARG A 1 172 ? -3.592 8.589 -5.850 1.00 95.62 172 ARG A O 1
ATOM 1417 N N . ALA A 1 173 ? -5.018 9.126 -7.495 1.00 97.06 173 ALA A N 1
ATOM 1418 C CA . ALA A 1 173 ? -4.333 8.363 -8.521 1.00 97.06 173 ALA A CA 1
ATOM 1419 C C . ALA A 1 173 ? -4.360 9.064 -9.868 1.00 97.06 173 ALA A C 1
ATOM 1421 O O . ALA A 1 173 ? -5.188 9.935 -10.126 1.00 97.06 173 ALA A O 1
ATOM 1422 N N . ARG A 1 174 ? -3.420 8.673 -10.722 1.00 96.06 174 ARG A N 1
ATOM 1423 C CA . ARG A 1 174 ? -3.354 9.122 -12.106 1.00 96.06 174 ARG A CA 1
ATOM 1424 C C . ARG A 1 174 ? -2.668 8.087 -12.991 1.00 96.06 174 ARG A C 1
ATOM 1426 O O . ARG A 1 174 ? -1.904 7.252 -12.499 1.00 96.06 174 ARG A O 1
ATOM 1433 N N . SER A 1 175 ? -2.950 8.159 -14.286 1.00 95.19 175 SER A N 1
ATOM 1434 C CA . SER A 1 175 ? -2.337 7.340 -15.340 1.00 95.19 175 SER A CA 1
ATOM 1435 C C . SER A 1 175 ? -1.316 8.121 -16.179 1.00 95.19 175 SER A C 1
ATOM 1437 O O . SER A 1 175 ? -0.563 7.517 -16.935 1.00 95.19 175 SER A O 1
ATOM 1439 N N . ASP A 1 176 ? -1.244 9.445 -16.024 1.00 93.31 176 ASP A N 1
ATOM 1440 C CA . ASP A 1 176 ? -0.254 10.327 -16.642 1.00 93.31 176 ASP A CA 1
ATOM 1441 C C . ASP A 1 176 ? 0.883 10.674 -15.664 1.00 93.31 176 ASP A C 1
ATOM 1443 O O . ASP A 1 176 ? 0.772 10.482 -14.450 1.00 93.31 176 ASP A O 1
ATOM 1447 N N . ARG A 1 177 ? 2.001 11.206 -16.183 1.00 93.19 177 ARG A N 1
ATOM 1448 C CA . ARG A 1 177 ? 3.146 11.690 -15.375 1.00 93.19 177 ARG A CA 1
ATOM 1449 C C . ARG A 1 177 ? 3.539 10.698 -14.268 1.00 93.19 177 ARG A C 1
ATOM 1451 O O . ARG A 1 177 ? 3.569 11.025 -13.074 1.00 93.19 177 ARG A O 1
ATOM 1458 N N . LEU A 1 178 ? 3.794 9.455 -14.670 1.00 95.31 178 LEU A N 1
ATOM 1459 C CA . LEU A 1 178 ? 4.062 8.327 -13.779 1.00 95.31 178 LEU A CA 1
ATOM 1460 C C . LEU A 1 178 ? 5.501 8.360 -13.244 1.00 95.31 178 LEU A C 1
ATOM 1462 O O . LEU A 1 178 ? 6.320 7.507 -13.563 1.00 95.31 178 LEU A O 1
ATOM 1466 N N . SER A 1 179 ? 5.809 9.368 -12.428 1.00 94.69 179 SER A N 1
ATOM 1467 C CA . SER A 1 179 ? 7.119 9.560 -11.806 1.00 94.69 179 SER A CA 1
ATOM 1468 C C . SER A 1 179 ? 6.991 9.919 -10.326 1.00 94.69 179 SER A C 1
ATOM 1470 O O . SER A 1 179 ? 6.143 10.727 -9.944 1.00 94.69 179 SER A O 1
ATOM 1472 N N . LEU A 1 180 ? 7.888 9.369 -9.499 1.00 96.12 180 LEU A N 1
ATOM 1473 C CA . LEU A 1 180 ? 8.036 9.742 -8.085 1.00 96.12 180 LEU A CA 1
ATOM 1474 C C . LEU A 1 180 ? 8.734 11.104 -7.902 1.00 96.12 180 LEU A C 1
ATOM 1476 O O . LEU A 1 180 ? 8.708 11.655 -6.802 1.00 96.12 180 LEU A O 1
ATOM 1480 N N . THR A 1 181 ? 9.314 11.664 -8.972 1.00 96.00 181 THR A N 1
ATOM 1481 C CA . THR A 1 181 ? 9.919 13.008 -8.983 1.00 96.00 181 THR A CA 1
ATOM 1482 C C . THR A 1 181 ? 8.916 14.120 -9.274 1.00 96.00 181 THR A C 1
ATOM 1484 O O . THR A 1 181 ? 9.246 15.299 -9.141 1.00 96.00 181 THR A O 1
ATOM 1487 N N . SER A 1 182 ? 7.699 13.781 -9.698 1.00 93.00 182 SER A N 1
ATOM 1488 C CA . SER A 1 182 ? 6.627 14.746 -9.950 1.00 93.00 182 SER A CA 1
ATOM 1489 C C . SER A 1 182 ? 5.867 15.085 -8.666 1.00 93.00 182 SER A C 1
ATOM 1491 O O . SER A 1 182 ? 5.994 14.394 -7.657 1.00 93.00 182 SER A O 1
ATOM 1493 N N . ALA A 1 183 ? 5.050 16.142 -8.706 1.00 93.19 183 ALA A N 1
ATOM 1494 C CA . ALA A 1 183 ? 4.078 16.394 -7.645 1.00 93.19 183 ALA A CA 1
ATOM 1495 C C . ALA A 1 183 ? 3.154 15.178 -7.480 1.00 93.19 183 ALA A C 1
ATOM 1497 O O . ALA A 1 183 ? 2.865 14.472 -8.451 1.00 93.19 183 ALA A O 1
ATOM 1498 N N . ASP A 1 184 ? 2.669 14.943 -6.270 1.00 93.62 184 ASP A N 1
ATOM 1499 C CA . ASP A 1 184 ? 1.860 13.778 -5.914 1.00 93.62 184 ASP A CA 1
ATOM 1500 C C . ASP A 1 184 ? 0.361 13.960 -6.204 1.00 93.62 184 ASP A C 1
ATOM 1502 O O . ASP A 1 184 ? -0.472 13.235 -5.670 1.00 93.62 184 ASP A O 1
ATOM 1506 N N . THR A 1 185 ? 0.010 14.909 -7.070 1.00 94.12 185 THR A N 1
ATOM 1507 C CA . THR A 1 185 ? -1.365 15.227 -7.469 1.00 94.12 185 THR A CA 1
ATOM 1508 C C . THR A 1 185 ? -2.019 14.117 -8.299 1.00 94.12 185 THR A C 1
ATOM 1510 O O . THR A 1 185 ? -1.349 13.290 -8.918 1.00 94.12 185 THR A O 1
ATOM 1513 N N . GLY A 1 186 ? -3.349 14.105 -8.350 1.00 93.69 186 GLY A N 1
ATOM 1514 C CA . GLY A 1 186 ? -4.123 13.157 -9.148 1.00 93.69 186 GLY A CA 1
ATOM 1515 C C . GLY A 1 186 ? -5.614 13.265 -8.854 1.00 93.69 186 GLY A C 1
ATOM 1516 O O . GLY A 1 186 ? -6.035 14.109 -8.062 1.00 93.69 186 GLY A O 1
ATOM 1517 N N . THR A 1 187 ? -6.398 12.387 -9.464 1.00 93.88 187 THR A N 1
ATOM 1518 C CA . THR A 1 187 ? -7.842 12.303 -9.247 1.00 93.88 187 THR A CA 1
ATOM 1519 C C . THR A 1 187 ? -8.133 11.538 -7.952 1.00 93.88 187 THR A C 1
ATOM 1521 O O . THR A 1 187 ? -7.519 10.489 -7.727 1.00 93.88 187 THR A O 1
ATOM 1524 N N . PRO A 1 188 ? -9.044 12.017 -7.086 1.00 94.44 188 PRO A N 1
ATOM 1525 C CA . PRO A 1 188 ? -9.473 11.272 -5.905 1.00 94.44 188 PRO A CA 1
ATOM 1526 C C . PRO A 1 188 ? -10.033 9.886 -6.268 1.00 94.44 188 PRO A C 1
ATOM 1528 O O . PRO A 1 188 ? -10.830 9.769 -7.190 1.00 94.44 188 PRO A O 1
ATOM 1531 N N . ILE A 1 189 ? -9.627 8.845 -5.533 1.00 92.94 189 ILE A N 1
ATOM 1532 C CA . ILE A 1 189 ? -10.109 7.453 -5.721 1.00 92.94 189 ILE A CA 1
ATOM 1533 C C . ILE A 1 189 ? -11.311 7.155 -4.811 1.00 92.94 189 ILE A C 1
ATOM 1535 O O . ILE A 1 189 ? -12.085 6.233 -5.035 1.00 92.94 189 ILE A O 1
ATOM 1539 N N . ILE A 1 190 ? -11.431 7.907 -3.720 1.00 90.75 190 ILE A N 1
ATOM 1540 C CA . ILE A 1 190 ? -12.544 7.845 -2.773 1.00 90.75 190 ILE A CA 1
ATOM 1541 C C . ILE A 1 190 ? -12.892 9.269 -2.346 1.00 90.75 190 ILE A C 1
ATOM 1543 O O . ILE A 1 190 ? -12.102 10.194 -2.557 1.00 90.75 190 ILE A O 1
ATOM 1547 N N . LYS A 1 191 ? -14.062 9.438 -1.725 1.00 87.56 191 LYS A N 1
ATOM 1548 C CA . LYS A 1 191 ? -14.470 10.724 -1.151 1.00 87.56 191 LYS A CA 1
ATOM 1549 C C . LYS A 1 191 ? -1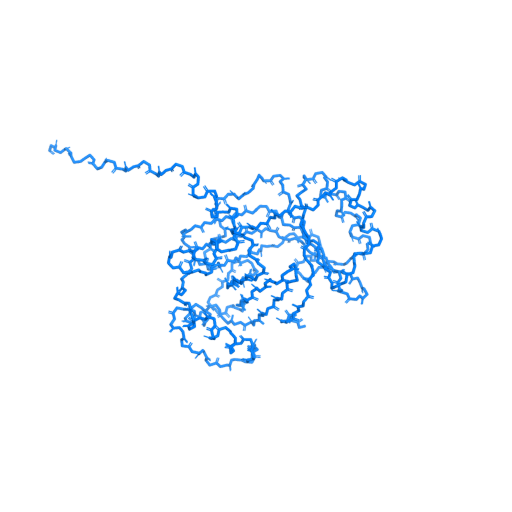3.428 11.216 -0.138 1.00 87.56 191 LYS A C 1
ATOM 1551 O O . LYS A 1 191 ? -12.825 10.419 0.581 1.00 87.56 191 LYS A O 1
ATOM 1556 N N . SER A 1 192 ? -13.207 12.527 -0.101 1.00 82.44 192 SER A N 1
ATOM 1557 C CA . SER A 1 192 ? -12.151 13.167 0.699 1.00 82.44 192 SER A CA 1
ATOM 1558 C C . SER A 1 192 ? -12.333 13.017 2.213 1.00 82.44 192 SER A C 1
ATOM 1560 O O . SER A 1 192 ? -11.364 13.123 2.960 1.00 82.44 192 SER A O 1
ATOM 1562 N N . ASP A 1 193 ? -13.552 12.742 2.669 1.00 87.75 193 ASP A N 1
ATOM 1563 C CA . ASP A 1 193 ? -13.929 12.521 4.066 1.00 87.75 193 ASP A CA 1
ATOM 1564 C C . ASP A 1 193 ? -13.809 11.054 4.517 1.00 87.75 193 ASP A C 1
ATOM 1566 O O . ASP A 1 193 ? -14.021 10.753 5.697 1.00 87.75 193 ASP A O 1
ATOM 1570 N N . VAL A 1 194 ? -13.444 10.149 3.602 1.00 94.19 194 VAL A N 1
ATOM 1571 C CA . VAL A 1 194 ? -13.288 8.719 3.878 1.00 94.19 194 VAL A CA 1
ATOM 1572 C C . VAL A 1 194 ? -11.826 8.371 4.142 1.00 94.19 194 VAL A C 1
ATOM 1574 O O . VAL A 1 194 ? -10.923 8.657 3.352 1.00 94.19 194 VAL A O 1
ATOM 1577 N N . TYR A 1 195 ? -11.611 7.667 5.247 1.00 96.94 195 TYR A N 1
ATOM 1578 C CA . TYR A 1 195 ? -10.330 7.118 5.662 1.00 96.94 195 TYR A CA 1
ATOM 1579 C C . TYR A 1 195 ? -10.303 5.614 5.407 1.00 96.94 195 TYR A C 1
ATOM 1581 O O . TYR A 1 195 ? -11.275 4.904 5.662 1.00 96.94 195 TYR A O 1
ATOM 1589 N N . VAL A 1 196 ? -9.164 5.100 4.948 1.00 97.75 196 VAL A N 1
ATOM 1590 C CA . VAL A 1 196 ? -8.930 3.657 4.837 1.00 97.75 196 VAL A CA 1
ATOM 1591 C C . VAL A 1 196 ? -8.071 3.214 6.008 1.00 97.75 196 VAL A C 1
ATOM 1593 O O . VAL A 1 196 ? -6.867 3.470 6.024 1.00 97.75 196 VAL A O 1
ATOM 1596 N N . MET A 1 197 ? -8.667 2.508 6.964 1.00 97.94 197 MET A N 1
ATOM 1597 C CA . MET A 1 197 ? -7.916 1.839 8.021 1.00 97.94 197 MET A CA 1
ATOM 1598 C C . MET A 1 197 ? -7.450 0.468 7.534 1.00 97.94 197 MET A C 1
ATOM 1600 O O . MET A 1 197 ? -8.226 -0.320 6.993 1.00 97.94 197 MET A O 1
ATOM 1604 N N . GLU A 1 198 ? -6.174 0.161 7.740 1.00 97.31 198 GLU A N 1
ATOM 1605 C CA . GLU A 1 198 ? -5.579 -1.142 7.463 1.00 97.31 198 GLU A CA 1
ATOM 1606 C C . GLU A 1 198 ? -5.017 -1.737 8.760 1.00 97.31 198 GLU A C 1
ATOM 1608 O O . GLU A 1 198 ? -3.945 -1.323 9.207 1.00 97.31 198 GLU A O 1
ATOM 1613 N N . VAL A 1 199 ? -5.690 -2.753 9.301 1.00 96.06 199 VAL A N 1
ATOM 1614 C CA . VAL A 1 199 ? -5.215 -3.553 10.440 1.00 96.06 199 VAL A CA 1
ATOM 1615 C C . VAL A 1 199 ? -4.397 -4.726 9.908 1.00 96.06 199 VAL A C 1
ATOM 1617 O O . VAL A 1 199 ? -4.844 -5.455 9.014 1.00 96.06 199 VAL A O 1
ATOM 1620 N N . LYS A 1 200 ? -3.176 -4.896 10.417 1.00 94.38 200 LYS A N 1
ATOM 1621 C CA . LYS A 1 200 ? -2.248 -5.934 9.966 1.00 94.38 200 LYS A CA 1
ATOM 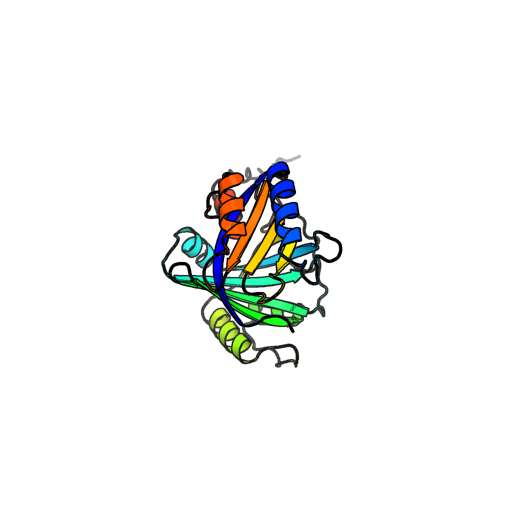1622 C C . LYS A 1 200 ? -1.687 -6.696 11.155 1.00 94.38 200 LYS A C 1
ATOM 1624 O O . LYS A 1 200 ? -1.098 -6.076 12.029 1.00 94.38 200 LYS A O 1
ATOM 1629 N N . THR A 1 201 ? -1.825 -8.016 11.136 1.00 91.88 201 THR A N 1
ATOM 1630 C CA . THR A 1 201 ? -1.411 -8.909 12.228 1.00 91.88 201 THR A CA 1
ATOM 1631 C C . THR A 1 201 ? -0.700 -10.132 11.659 1.00 91.88 201 THR A C 1
ATOM 1633 O O . THR A 1 201 ? -1.010 -10.577 10.547 1.00 91.88 201 THR A O 1
ATOM 1636 N N . ARG A 1 202 ? 0.258 -10.701 12.396 1.00 84.06 202 ARG A N 1
ATOM 1637 C CA . ARG A 1 202 ? 0.785 -12.041 12.075 1.00 84.06 202 ARG A CA 1
ATOM 1638 C C . ARG A 1 202 ? -0.195 -13.143 12.482 1.00 84.06 202 ARG A C 1
ATOM 1640 O O . ARG A 1 202 ? -0.411 -14.072 11.708 1.00 84.06 202 ARG A O 1
ATOM 1647 N N . PHE A 1 203 ? -0.814 -12.981 13.650 1.00 79.94 203 PHE A N 1
ATOM 1648 C CA . PHE A 1 203 ? -1.753 -13.927 14.256 1.00 79.94 203 PHE A CA 1
ATOM 1649 C C . PHE A 1 203 ? -3.142 -13.287 14.425 1.00 79.94 203 PHE A C 1
ATOM 1651 O O . PHE A 1 203 ? -3.623 -12.606 13.514 1.00 79.94 203 PHE A O 1
ATOM 1658 N N . ALA A 1 204 ? -3.793 -13.510 15.566 1.00 84.00 204 ALA A N 1
ATOM 1659 C CA . ALA A 1 204 ? -5.072 -12.906 15.913 1.00 84.00 204 ALA A CA 1
ATOM 1660 C C . ALA A 1 204 ? -4.939 -11.404 16.228 1.00 84.00 204 ALA A C 1
ATOM 1662 O O . ALA A 1 204 ? -3.859 -10.911 16.554 1.00 84.00 204 ALA A O 1
ATOM 1663 N N . ALA A 1 205 ? -6.052 -10.680 16.108 1.00 87.81 205 ALA A N 1
ATOM 1664 C CA . ALA A 1 205 ? -6.166 -9.328 16.644 1.00 87.81 205 ALA A CA 1
ATOM 1665 C C . ALA A 1 205 ? -6.371 -9.398 18.171 1.00 87.81 205 ALA A C 1
ATOM 1667 O O . ALA A 1 205 ? -7.034 -10.329 18.632 1.00 87.81 205 ALA A O 1
ATOM 1668 N N . PRO A 1 206 ? -5.821 -8.449 18.950 1.00 91.19 206 PRO A N 1
ATOM 1669 C CA . PRO A 1 206 ? -6.054 -8.395 20.390 1.00 91.19 206 PRO A CA 1
ATOM 1670 C C . PRO A 1 206 ? -7.508 -8.020 20.708 1.00 91.19 206 PRO A C 1
ATOM 1672 O O . PRO A 1 206 ? -8.158 -7.341 19.910 1.00 91.19 206 PRO A O 1
ATOM 1675 N N . LEU A 1 207 ? -7.988 -8.422 21.891 1.00 92.50 207 LEU A N 1
ATOM 1676 C CA . LEU A 1 207 ? -9.385 -8.234 22.309 1.00 92.50 207 LEU A CA 1
ATOM 1677 C C . LEU A 1 207 ? -9.816 -6.763 22.311 1.00 92.50 207 LEU A C 1
ATOM 1679 O O . LEU A 1 207 ? -10.840 -6.429 21.729 1.00 92.50 207 LEU A O 1
ATOM 1683 N N . TRP A 1 208 ? -8.976 -5.863 22.834 1.00 94.19 208 TRP A N 1
ATOM 1684 C CA . TRP A 1 208 ? -9.277 -4.425 22.836 1.00 94.19 208 TRP A CA 1
ATOM 1685 C C . TRP A 1 208 ? -9.582 -3.891 21.428 1.00 94.19 208 TRP A C 1
ATOM 1687 O O . TRP A 1 208 ? -10.430 -3.020 21.255 1.00 94.19 208 TRP A O 1
ATOM 1697 N N . LEU A 1 209 ? -8.904 -4.426 20.404 1.00 95.06 209 LEU A N 1
ATOM 1698 C CA . LEU A 1 209 ? -9.113 -4.007 19.026 1.00 95.06 209 LEU A CA 1
ATOM 1699 C C . LEU A 1 209 ? -10.396 -4.616 18.467 1.00 95.06 209 LEU A C 1
ATOM 1701 O O . LEU A 1 209 ? -11.097 -3.943 17.720 1.00 95.06 209 LEU A O 1
ATOM 1705 N N . THR A 1 210 ? -10.711 -5.871 18.792 1.00 94.50 210 THR A N 1
ATOM 1706 C CA . THR A 1 210 ? -11.972 -6.478 18.347 1.00 94.50 210 THR A CA 1
ATOM 1707 C C . THR A 1 210 ? -13.178 -5.781 18.961 1.00 94.50 210 THR A C 1
ATOM 1709 O O . THR A 1 210 ? -14.129 -5.510 18.230 1.00 94.50 210 THR A O 1
ATOM 1712 N N . ASP A 1 211 ? -13.097 -5.415 20.239 1.00 96.06 211 ASP A N 1
ATOM 1713 C CA . ASP A 1 211 ? -14.152 -4.693 20.954 1.00 96.06 211 ASP A CA 1
ATOM 1714 C C . ASP A 1 211 ? -14.326 -3.289 20.362 1.00 96.06 211 ASP A C 1
ATOM 1716 O O . ASP A 1 211 ? -15.419 -2.925 19.937 1.00 96.06 211 ASP A O 1
ATOM 1720 N N . LEU A 1 212 ? -13.222 -2.557 20.162 1.00 96.88 212 LEU A N 1
ATOM 1721 C CA . LEU A 1 212 ? -13.237 -1.244 19.509 1.00 96.88 212 LEU A CA 1
ATOM 1722 C C . LEU A 1 212 ? -13.866 -1.287 18.107 1.00 96.88 212 LEU A C 1
ATOM 1724 O O . LEU A 1 212 ? -14.626 -0.394 17.731 1.00 96.88 212 LEU A O 1
ATOM 1728 N N . LEU A 1 213 ? -13.531 -2.299 17.301 1.00 96.75 213 LEU A N 1
ATOM 1729 C CA . LEU A 1 213 ? -14.105 -2.454 15.964 1.00 96.75 213 LEU A CA 1
ATOM 1730 C C . LEU A 1 213 ? -15.611 -2.735 16.029 1.00 96.75 213 LEU A C 1
ATOM 1732 O O . LEU A 1 213 ? -16.353 -2.187 15.212 1.00 96.75 213 LEU A O 1
ATOM 1736 N N . ALA A 1 214 ? -16.058 -3.558 16.980 1.00 96.06 214 ALA A N 1
ATOM 1737 C CA . ALA A 1 214 ? -17.469 -3.876 17.175 1.00 96.06 214 ALA A CA 1
ATOM 1738 C C . ALA A 1 214 ? -18.268 -2.650 17.646 1.00 96.06 214 ALA A C 1
ATOM 1740 O O . ALA A 1 214 ? -19.277 -2.316 17.024 1.00 96.06 214 ALA A O 1
ATOM 1741 N N . ASP A 1 215 ? -17.768 -1.925 18.649 1.00 96.44 215 ASP A N 1
ATOM 1742 C CA . ASP A 1 215 ? -18.405 -0.727 19.214 1.00 96.44 215 ASP A CA 1
ATOM 1743 C C . ASP A 1 215 ? -18.583 0.388 18.180 1.00 96.44 215 ASP A C 1
ATOM 1745 O O . ASP A 1 215 ? -19.568 1.126 18.193 1.00 96.44 215 ASP A O 1
ATOM 1749 N N . GLN A 1 216 ? -17.631 0.514 17.254 1.00 96.56 216 GLN A N 1
ATOM 1750 C CA . GLN A 1 216 ? -17.698 1.490 16.166 1.00 96.56 216 GLN A CA 1
ATOM 1751 C C . GLN A 1 216 ? -18.454 0.973 14.928 1.00 96.56 216 GLN A C 1
ATOM 1753 O O . GLN A 1 216 ? -18.521 1.681 13.921 1.00 96.56 216 GLN A O 1
ATOM 1758 N N . GLY A 1 217 ? -18.998 -0.250 14.960 1.00 95.62 217 GLY A N 1
ATOM 1759 C CA . GLY A 1 217 ? -19.717 -0.855 13.834 1.00 95.62 217 GLY A CA 1
ATOM 1760 C C . GLY A 1 217 ? -18.843 -1.060 12.591 1.00 95.62 217 GLY A C 1
ATOM 1761 O O . GLY A 1 217 ? -19.318 -0.938 11.459 1.00 95.62 217 GLY A O 1
ATOM 1762 N N . LEU A 1 218 ? -17.546 -1.323 12.776 1.00 95.44 218 LEU A N 1
ATOM 1763 C CA . LEU A 1 218 ? -16.572 -1.422 11.694 1.00 95.44 218 LEU A CA 1
ATOM 1764 C C . LEU A 1 218 ? -16.465 -2.846 11.157 1.00 95.44 218 LEU A C 1
ATOM 1766 O O . LEU A 1 218 ? -15.792 -3.715 11.709 1.00 95.44 218 LEU A O 1
ATOM 1770 N N . TYR A 1 219 ? -17.058 -3.054 9.985 1.00 92.62 219 TYR A N 1
ATOM 1771 C CA . TYR A 1 219 ? -17.003 -4.328 9.275 1.00 92.62 219 TYR A CA 1
ATOM 1772 C C . TYR A 1 219 ? -15.889 -4.357 8.234 1.00 92.62 219 TYR A C 1
ATOM 1774 O O . TYR A 1 219 ? -15.611 -3.378 7.537 1.00 92.62 219 TYR A O 1
ATOM 1782 N N . LYS A 1 220 ? -15.261 -5.525 8.093 1.00 93.06 220 LYS A N 1
ATOM 1783 C CA . LYS A 1 220 ? -14.193 -5.748 7.118 1.00 93.06 220 LYS A CA 1
ATOM 1784 C C . LYS A 1 220 ? -14.709 -5.541 5.693 1.00 93.06 220 LYS A C 1
ATOM 1786 O O . LYS A 1 220 ? -15.659 -6.186 5.265 1.00 93.06 220 LYS A O 1
ATOM 1791 N N . GLN A 1 221 ? -13.983 -4.746 4.914 1.00 91.69 221 GLN A N 1
ATOM 1792 C CA . GLN A 1 221 ? -14.272 -4.483 3.508 1.00 91.69 221 GLN A CA 1
ATOM 1793 C C . GLN A 1 221 ? -13.112 -4.890 2.592 1.00 91.69 221 GLN A C 1
ATOM 1795 O O . GLN A 1 221 ? -11.935 -4.905 2.972 1.00 91.69 221 GLN A O 1
ATOM 1800 N N . SER A 1 222 ? -13.429 -5.226 1.338 1.00 85.81 222 SER A N 1
ATOM 1801 C CA . SER A 1 222 ? -12.408 -5.434 0.311 1.00 85.81 222 SER A CA 1
ATOM 1802 C C . SER A 1 222 ? -12.112 -4.125 -0.412 1.00 85.81 222 SER A C 1
ATOM 1804 O O . SER A 1 222 ? -12.904 -3.694 -1.239 1.00 85.81 222 SER A O 1
ATOM 1806 N N . PHE A 1 223 ? -10.946 -3.532 -0.146 1.00 89.44 223 PHE A N 1
ATOM 1807 C CA . PHE A 1 223 ? -10.504 -2.315 -0.827 1.00 89.44 223 PHE A CA 1
ATOM 1808 C C . PHE A 1 223 ? -9.080 -2.459 -1.388 1.00 89.44 223 PHE A C 1
ATOM 1810 O O . PHE A 1 223 ? -8.165 -2.984 -0.732 1.00 89.44 223 PHE A O 1
ATOM 1817 N N . SER A 1 224 ? -8.883 -2.012 -2.630 1.00 90.06 224 SER A N 1
ATOM 1818 C CA . SER A 1 224 ? -7.596 -2.022 -3.333 1.00 90.06 224 SER A CA 1
ATOM 1819 C C . SER A 1 224 ? -7.417 -0.693 -4.045 1.00 90.06 224 SER A C 1
ATOM 1821 O O . SER A 1 224 ? -8.023 -0.503 -5.083 1.00 90.06 224 SER A O 1
ATOM 1823 N N . LYS A 1 225 ? -6.520 0.169 -3.554 1.00 92.75 225 LYS A N 1
ATOM 1824 C CA . LYS A 1 225 ? -6.283 1.516 -4.107 1.00 92.75 225 LYS A CA 1
ATOM 1825 C C . LYS A 1 225 ? -6.114 1.521 -5.640 1.00 92.75 225 LYS A C 1
ATOM 1827 O O . LYS A 1 225 ? -6.867 2.179 -6.337 1.00 92.75 225 LYS A O 1
ATOM 1832 N N . TYR A 1 226 ? -5.199 0.697 -6.166 1.00 93.06 226 TYR A N 1
ATOM 1833 C CA . TYR A 1 226 ? -5.004 0.539 -7.619 1.00 93.06 226 TYR A CA 1
ATOM 1834 C C . TYR A 1 226 ? -6.187 -0.164 -8.315 1.00 93.06 226 TYR A C 1
ATOM 1836 O O . TYR A 1 226 ? -6.487 0.118 -9.463 1.00 93.06 226 TYR A O 1
ATOM 1844 N N . GLY A 1 227 ? -6.883 -1.066 -7.614 1.00 93.38 227 GLY A N 1
ATOM 1845 C CA . GLY A 1 227 ? -8.025 -1.785 -8.197 1.00 93.38 227 GLY A CA 1
ATOM 1846 C C . GLY A 1 227 ? -9.241 -0.886 -8.384 1.00 93.38 227 GLY A C 1
ATOM 1847 O O . GLY A 1 227 ? -9.868 -0.954 -9.427 1.00 93.38 227 GLY A O 1
ATOM 1848 N N . SER A 1 228 ? -9.525 -0.033 -7.399 1.00 92.69 228 SER A N 1
ATOM 1849 C CA . SER A 1 228 ? -10.562 0.994 -7.474 1.00 92.69 228 SER A CA 1
ATOM 1850 C C . SER A 1 228 ? -10.269 1.961 -8.615 1.00 92.69 228 SER A C 1
ATOM 1852 O O . SER A 1 228 ? -11.078 2.054 -9.520 1.00 92.69 228 SER A O 1
ATOM 1854 N N . PHE A 1 229 ? -9.057 2.532 -8.669 1.00 94.50 229 PHE A N 1
ATOM 1855 C CA . PHE A 1 229 ? -8.666 3.419 -9.772 1.00 94.50 229 PHE A CA 1
ATOM 1856 C C . PHE A 1 229 ? -8.825 2.772 -11.160 1.00 94.50 229 PHE A C 1
ATOM 1858 O O . PHE A 1 229 ? -9.335 3.401 -12.080 1.00 94.50 229 PHE A O 1
ATOM 1865 N N . TYR A 1 230 ? -8.413 1.509 -11.310 1.00 93.75 230 TYR A N 1
ATOM 1866 C CA . TYR A 1 230 ? -8.574 0.776 -12.567 1.00 93.75 230 TYR A CA 1
ATOM 1867 C C . TYR A 1 230 ? -10.048 0.564 -12.942 1.00 93.75 230 TYR A C 1
ATOM 1869 O O . TYR A 1 230 ? -10.418 0.778 -14.090 1.00 93.75 230 TYR A O 1
ATOM 1877 N N . LEU A 1 231 ? -10.887 0.154 -11.985 1.00 92.62 231 LEU A N 1
ATOM 1878 C CA . LEU A 1 231 ? -12.317 -0.057 -12.219 1.00 92.62 231 LEU A CA 1
ATOM 1879 C C . LEU A 1 231 ? -13.038 1.249 -12.564 1.00 92.62 231 LEU A C 1
ATOM 1881 O O . LEU A 1 231 ? -13.810 1.268 -13.518 1.00 92.62 231 LEU A O 1
ATOM 1885 N N . ASP A 1 232 ? -12.734 2.333 -11.852 1.00 90.31 232 ASP A N 1
ATOM 1886 C CA . ASP A 1 232 ? -13.323 3.647 -12.110 1.00 90.31 232 ASP A CA 1
ATOM 1887 C C . ASP A 1 232 ? -12.992 4.117 -13.535 1.00 90.31 232 ASP A C 1
ATOM 1889 O O . ASP A 1 232 ? -13.873 4.582 -14.258 1.00 90.31 232 ASP A O 1
ATOM 1893 N N . ALA A 1 233 ? -11.747 3.909 -13.982 1.00 88.81 233 ALA A N 1
ATOM 1894 C CA . ALA A 1 233 ? -11.307 4.243 -15.336 1.00 88.81 233 ALA A CA 1
ATOM 1895 C C . ALA A 1 233 ? -12.027 3.439 -16.437 1.00 88.81 233 ALA A C 1
ATOM 1897 O O . ALA A 1 233 ? -12.207 3.960 -17.532 1.00 88.81 233 ALA A O 1
ATOM 1898 N N . LEU A 1 234 ? -12.458 2.200 -16.164 1.00 87.56 234 LEU A N 1
ATOM 1899 C CA . LEU A 1 234 ? -13.255 1.403 -17.111 1.00 87.56 234 LEU A CA 1
ATOM 1900 C C . LEU A 1 234 ? -14.705 1.886 -17.221 1.00 87.56 234 LEU A C 1
ATOM 1902 O O . LEU A 1 234 ? -15.345 1.677 -18.247 1.00 87.56 234 LEU A O 1
ATOM 1906 N N . THR A 1 235 ? -15.232 2.486 -16.154 1.00 84.94 235 THR A N 1
ATOM 1907 C CA . THR A 1 235 ? -16.610 2.998 -16.104 1.00 84.94 235 THR A CA 1
ATOM 1908 C C . THR A 1 235 ? -16.729 4.464 -16.509 1.00 84.94 235 THR A C 1
ATOM 1910 O O . THR A 1 235 ? -17.838 4.948 -16.733 1.00 84.94 235 THR A O 1
ATOM 1913 N N . ALA A 1 236 ? -15.607 5.182 -16.594 1.00 74.75 236 ALA A N 1
ATOM 1914 C CA . ALA A 1 236 ? -15.588 6.565 -17.033 1.00 74.75 236 ALA A CA 1
ATOM 1915 C C . ALA A 1 236 ? -16.018 6.650 -18.511 1.00 74.75 236 ALA A C 1
ATOM 1917 O O . ALA A 1 236 ? -15.517 5.878 -19.334 1.00 74.75 236 ALA A O 1
ATOM 1918 N N . PRO A 1 237 ? -16.928 7.572 -18.876 1.00 59.06 237 PRO A N 1
ATOM 1919 C CA . PRO A 1 237 ? -17.263 7.791 -20.275 1.00 59.06 237 PRO A CA 1
ATOM 1920 C C . PRO A 1 237 ? -15.990 8.155 -21.046 1.00 59.06 237 PRO A C 1
ATOM 1922 O O . PRO A 1 237 ? -15.161 8.928 -20.555 1.00 59.06 237 PRO A O 1
ATOM 1925 N N . ALA A 1 238 ? -15.824 7.575 -22.239 1.00 51.66 238 ALA A N 1
ATOM 1926 C CA . ALA A 1 238 ? -14.687 7.880 -23.098 1.00 51.66 238 ALA A CA 1
ATOM 1927 C C . ALA A 1 238 ? -14.588 9.404 -23.285 1.00 51.66 238 ALA A C 1
ATOM 1929 O O . ALA A 1 238 ? -15.626 10.053 -23.467 1.00 51.66 238 ALA A O 1
ATOM 1930 N N . PRO A 1 239 ? -13.382 9.999 -23.228 1.00 52.09 239 PRO A N 1
ATOM 1931 C CA . PRO A 1 239 ? -13.238 11.419 -23.502 1.00 52.09 239 PRO A CA 1
ATOM 1932 C C . PRO A 1 239 ? -13.825 11.692 -24.887 1.00 52.09 239 PRO A C 1
ATOM 1934 O O . PRO A 1 239 ? -13.495 10.991 -25.846 1.00 52.09 239 PRO A O 1
ATOM 1937 N N . ALA A 1 240 ? -14.736 12.667 -24.971 1.00 40.31 240 ALA A N 1
ATOM 1938 C CA . ALA A 1 240 ? -15.318 13.084 -26.238 1.00 40.31 240 ALA A CA 1
ATOM 1939 C C . ALA A 1 240 ? -14.169 13.350 -27.213 1.00 40.31 240 ALA A C 1
ATOM 1941 O O . ALA A 1 240 ? -13.274 14.143 -26.906 1.00 40.31 240 ALA A O 1
ATOM 1942 N N . ALA A 1 241 ? -14.162 12.634 -28.341 1.00 40.75 241 ALA A N 1
ATOM 1943 C CA . ALA A 1 241 ? -13.189 12.858 -29.394 1.00 40.75 241 ALA A CA 1
ATOM 1944 C C . ALA A 1 241 ? -13.199 14.355 -29.705 1.00 40.75 241 ALA A C 1
ATOM 1946 O O . ALA A 1 241 ? -14.249 14.907 -30.039 1.00 40.75 241 ALA A O 1
ATOM 1947 N N . GLN A 1 242 ? -12.055 15.019 -29.527 1.00 41.88 242 GLN A N 1
ATOM 1948 C CA . GLN A 1 242 ? -11.883 16.379 -30.008 1.00 41.88 242 GLN A CA 1
ATOM 1949 C C . GLN A 1 242 ? -12.086 16.304 -31.517 1.00 41.88 242 GLN A C 1
ATOM 1951 O O . GLN A 1 242 ? -11.242 15.799 -32.252 1.00 41.88 242 GLN A O 1
ATOM 1956 N N . THR A 1 243 ? -13.270 16.706 -31.969 1.00 39.59 243 THR A N 1
ATOM 1957 C CA . THR A 1 243 ? -13.537 16.934 -33.377 1.00 39.59 243 THR A CA 1
ATOM 1958 C C . THR A 1 243 ? -12.620 18.067 -33.792 1.00 39.59 243 THR A C 1
ATOM 1960 O O . THR A 1 243 ? -12.902 19.227 -33.487 1.00 39.59 243 THR A O 1
ATOM 1963 N N . ASP A 1 244 ? -11.512 17.720 -34.442 1.00 42.97 244 ASP A N 1
ATOM 1964 C CA . ASP A 1 244 ? -10.693 18.660 -35.187 1.00 42.97 244 ASP A CA 1
ATOM 1965 C C . ASP A 1 244 ? -11.605 19.375 -36.182 1.00 42.97 244 ASP A C 1
ATOM 1967 O O . ASP A 1 244 ? -11.964 18.853 -37.242 1.00 42.97 244 ASP A O 1
ATOM 1971 N N . ALA A 1 245 ? -12.007 20.590 -35.824 1.00 42.28 245 ALA A N 1
ATOM 1972 C CA . ALA A 1 245 ? -12.648 21.513 -36.733 1.00 42.28 245 ALA A CA 1
ATOM 1973 C C . ALA A 1 245 ? -11.585 22.027 -37.715 1.00 42.28 245 ALA A C 1
ATOM 1975 O O . ALA A 1 245 ? -11.143 23.170 -37.657 1.00 42.28 245 ALA A O 1
ATOM 1976 N N . LYS A 1 246 ? -11.188 21.171 -38.661 1.00 49.47 246 LYS A N 1
ATOM 1977 C CA . LYS A 1 246 ? -10.715 21.631 -39.965 1.00 49.47 246 LYS A CA 1
ATOM 1978 C C . LYS A 1 246 ? -11.910 22.231 -40.704 1.00 49.47 246 LYS A C 1
ATOM 1980 O O . LYS A 1 246 ? -12.652 21.498 -41.351 1.00 49.47 246 LYS A O 1
ATOM 1985 N N . LYS A 1 247 ? -12.076 23.551 -40.626 1.00 44.97 247 LYS A N 1
ATOM 1986 C CA . LYS A 1 247 ? -12.734 24.368 -41.660 1.00 44.97 247 LYS A CA 1
ATOM 1987 C C . LYS A 1 247 ? -12.027 25.727 -41.714 1.00 44.97 247 LYS A C 1
ATOM 1989 O O . LYS A 1 247 ? -12.142 26.507 -40.782 1.00 44.97 247 LYS A O 1
ATOM 1994 N N . THR A 1 248 ? -11.079 25.892 -42.639 1.00 44.28 248 THR A N 1
ATOM 1995 C CA . THR A 1 248 ? -11.214 26.754 -43.838 1.00 44.28 248 THR A CA 1
ATOM 1996 C C . THR A 1 248 ? -11.733 28.161 -43.548 1.00 44.28 248 THR A C 1
ATOM 1998 O O . THR A 1 248 ? -12.944 28.348 -43.443 1.00 44.28 248 THR A O 1
ATOM 2001 N N . ALA A 1 249 ? -10.810 29.122 -43.537 1.00 42.28 249 ALA A N 1
ATOM 2002 C CA . ALA A 1 249 ? -10.843 30.334 -44.356 1.00 42.28 249 ALA A CA 1
ATOM 2003 C C . ALA A 1 249 ? -9.396 30.807 -44.558 1.00 42.28 249 ALA A C 1
ATOM 2005 O O . ALA A 1 249 ? -8.651 30.799 -43.552 1.00 42.28 249 ALA A O 1
#